Protein AF-A0A7Y4MVS3-F1 (afdb_monomer)

Foldseek 3Di:
DVVLVVVQVVCVVVVNLVGARDDDDDDPVVVVRVVVNVVSLQSVLLVVQLVVLCCCVVPVVVQPRARDGPPDDDPSVVVRVVSRVVSNVSRVLVVLVVVQVVCVVVVNLVDARDDDDDDPSVVVRVVSNVVSLQSVLLVVQLVVLCCCVVPVVVQPRARDRPPDDDPSVVVRVVSRVVSNVSSVLVVLVVVQVVCVVVVNLVDARDDDDDDPSVVVRVVSNVVSVVVVVVVVVVVVVCVVVVD

pLDDT: mean 90.73, std 4.46, range [52.47, 96.56]

Structure (mmCIF, N/CA/C/O backbone):
data_AF-A0A7Y4MVS3-F1
#
_entry.id   AF-A0A7Y4MVS3-F1
#
loop_
_atom_site.group_PDB
_atom_site.id
_atom_site.type_symbol
_atom_site.label_atom_id
_atom_site.label_alt_id
_atom_site.label_comp_id
_atom_site.label_asym_id
_atom_site.label_entity_id
_atom_site.label_seq_id
_atom_site.pdbx_PDB_ins_code
_atom_site.Cartn_x
_atom_site.Cartn_y
_atom_site.Cartn_z
_atom_site.occupancy
_atom_site.B_iso_or_equiv
_atom_site.auth_seq_id
_atom_site.auth_comp_id
_atom_site.auth_asym_id
_atom_site.auth_atom_id
_atom_site.pdbx_PDB_model_num
ATOM 1 N N . GLN A 1 1 ? -31.827 -6.765 58.163 1.00 69.25 1 GLN A N 1
ATOM 2 C CA . GLN A 1 1 ? -32.076 -6.233 56.804 1.00 69.25 1 GLN A CA 1
ATOM 3 C C . GLN A 1 1 ? -30.984 -5.245 56.383 1.00 69.25 1 GLN A C 1
ATOM 5 O O . GLN A 1 1 ? -30.218 -5.589 55.497 1.00 69.25 1 GLN A O 1
ATOM 10 N N . VAL A 1 2 ? -30.804 -4.108 57.072 1.00 81.38 2 VAL A N 1
ATOM 11 C CA . VAL A 1 2 ? -29.811 -3.063 56.708 1.00 81.38 2 VAL A CA 1
ATOM 12 C C . VAL A 1 2 ? -28.359 -3.563 56.621 1.00 81.38 2 VAL A C 1
ATOM 14 O O . VAL A 1 2 ? -27.638 -3.188 55.705 1.00 81.38 2 VAL A O 1
ATOM 17 N N . ARG A 1 3 ? -27.930 -4.470 57.513 1.00 85.88 3 ARG A N 1
ATOM 18 C CA . ARG A 1 3 ? -26.558 -5.018 57.502 1.00 85.88 3 ARG A CA 1
ATOM 19 C C . ARG A 1 3 ? -26.194 -5.731 56.192 1.00 85.88 3 ARG A C 1
ATOM 21 O O . ARG A 1 3 ? -25.077 -5.578 55.722 1.00 85.88 3 ARG A O 1
ATOM 28 N N . ASN A 1 4 ? -27.133 -6.469 55.596 1.00 86.44 4 ASN A N 1
ATOM 29 C CA . ASN A 1 4 ? -26.897 -7.173 54.332 1.00 86.44 4 ASN A CA 1
ATOM 30 C C . ASN A 1 4 ? -26.893 -6.209 53.138 1.00 86.44 4 ASN A C 1
ATOM 32 O O . ASN A 1 4 ? -26.096 -6.376 52.226 1.00 86.44 4 ASN A O 1
ATOM 36 N N . ILE A 1 5 ? -27.721 -5.159 53.182 1.00 87.69 5 ILE A N 1
ATOM 37 C CA . ILE A 1 5 ? -27.671 -4.073 52.194 1.00 87.69 5 ILE A CA 1
ATOM 38 C C . ILE A 1 5 ? -26.289 -3.414 52.221 1.00 87.69 5 ILE A C 1
ATOM 40 O O . ILE A 1 5 ? -25.644 -3.336 51.183 1.00 87.69 5 ILE A O 1
ATOM 44 N N . ALA A 1 6 ? -25.805 -3.033 53.409 1.00 89.38 6 ALA A N 1
ATOM 45 C CA . ALA A 1 6 ? -24.491 -2.417 53.581 1.00 89.38 6 ALA A CA 1
ATOM 46 C C . ALA A 1 6 ? -23.344 -3.323 53.102 1.00 89.38 6 ALA A C 1
ATOM 48 O O . ALA A 1 6 ? -22.387 -2.846 52.495 1.00 89.38 6 ALA A O 1
ATOM 49 N N . GLU A 1 7 ? -23.436 -4.630 53.352 1.00 92.25 7 GLU A N 1
ATOM 50 C CA . GLU A 1 7 ? -22.467 -5.614 52.869 1.00 92.25 7 GLU A CA 1
ATOM 51 C C . GLU A 1 7 ? -22.437 -5.677 51.337 1.00 92.25 7 GLU A C 1
ATOM 53 O O . GLU A 1 7 ? -21.364 -5.568 50.746 1.00 92.25 7 GLU A O 1
ATOM 58 N N . VAL A 1 8 ? -23.603 -5.782 50.688 1.00 92.38 8 VAL A N 1
ATOM 59 C CA . VAL A 1 8 ? -23.709 -5.842 49.222 1.00 92.38 8 VAL A CA 1
ATOM 60 C C . VAL A 1 8 ? -23.238 -4.537 48.589 1.00 92.38 8 VAL A C 1
ATOM 62 O O . VAL A 1 8 ? -22.434 -4.573 47.665 1.00 92.38 8 VAL A O 1
ATOM 65 N N . THR A 1 9 ? -23.648 -3.377 49.104 1.00 91.88 9 THR A N 1
ATOM 66 C CA . THR A 1 9 ? -23.179 -2.087 48.574 1.00 91.88 9 THR A CA 1
ATOM 67 C C . THR A 1 9 ? -21.676 -1.898 48.786 1.00 91.88 9 THR A C 1
ATOM 69 O O . THR A 1 9 ? -21.008 -1.337 47.923 1.00 91.88 9 THR A O 1
ATOM 72 N N . THR A 1 10 ? -21.113 -2.410 49.890 1.00 94.00 10 THR A N 1
ATOM 73 C CA . THR A 1 10 ? -19.656 -2.418 50.121 1.00 94.00 10 THR A CA 1
ATOM 74 C C . THR A 1 10 ? -18.936 -3.343 49.140 1.00 94.00 10 THR A C 1
ATOM 76 O O . THR A 1 10 ? -17.860 -2.997 48.658 1.00 94.00 10 THR A O 1
ATOM 79 N N . ALA A 1 11 ? -19.508 -4.510 48.833 1.00 93.25 11 ALA A N 1
ATOM 80 C CA . ALA A 1 11 ? -18.960 -5.441 47.850 1.00 93.25 11 ALA A CA 1
ATOM 81 C C . ALA A 1 11 ? -18.948 -4.818 46.445 1.00 93.25 11 ALA A C 1
ATOM 83 O O . ALA A 1 11 ? -17.902 -4.784 45.802 1.00 93.25 11 ALA A O 1
ATOM 84 N N . VAL A 1 12 ? -20.064 -4.211 46.033 1.00 92.94 12 VAL A N 1
ATOM 85 C CA . VAL A 1 12 ? -20.195 -3.493 44.755 1.00 92.94 12 VAL A CA 1
ATOM 86 C C . VAL A 1 12 ? -19.195 -2.342 44.663 1.00 92.94 12 VAL A C 1
ATOM 88 O O . VAL A 1 12 ? -18.517 -2.206 43.650 1.00 92.94 12 VAL A O 1
ATOM 91 N N . ALA A 1 13 ? -19.026 -1.561 45.736 1.00 92.00 13 ALA A N 1
ATOM 92 C CA . ALA A 1 13 ? -18.028 -0.490 45.790 1.00 92.00 13 ALA A CA 1
ATOM 93 C C . ALA A 1 13 ? -16.578 -1.001 45.667 1.00 92.00 13 ALA A C 1
ATOM 95 O O . ALA A 1 13 ? -15.701 -0.264 45.226 1.00 92.00 13 ALA A O 1
ATOM 96 N N . LYS A 1 14 ? -16.321 -2.264 46.031 1.00 94.12 14 LYS A N 1
ATOM 97 C CA . LYS A 1 14 ? -15.033 -2.951 45.844 1.00 94.12 14 LYS A CA 1
ATOM 98 C C . LYS A 1 14 ? -14.926 -3.693 44.503 1.00 94.12 14 LYS A C 1
ATOM 100 O O . LYS A 1 14 ? -13.918 -4.351 44.268 1.00 94.12 14 LYS A O 1
ATOM 105 N N . GLY A 1 15 ? -15.941 -3.606 43.642 1.00 90.50 15 GLY A N 1
ATOM 106 C CA . GLY A 1 15 ? -15.987 -4.275 42.340 1.00 90.50 15 GLY A CA 1
ATOM 107 C C . GLY A 1 15 ? -16.488 -5.724 42.364 1.00 90.50 15 GLY A C 1
ATOM 108 O O . GLY A 1 15 ? -16.495 -6.372 41.321 1.00 90.50 15 GLY A O 1
ATOM 109 N N . ASP A 1 16 ? -16.936 -6.248 43.509 1.00 93.00 16 ASP A N 1
ATOM 110 C CA . ASP A 1 16 ? -17.577 -7.566 43.582 1.00 93.00 16 ASP A CA 1
ATOM 111 C C . ASP A 1 16 ? -19.070 -7.449 43.237 1.00 93.00 16 ASP A C 1
ATOM 113 O O . ASP A 1 16 ? -19.916 -7.141 44.079 1.00 93.00 16 ASP A O 1
ATOM 117 N N . LEU A 1 17 ? -19.381 -7.709 41.966 1.00 92.44 17 LEU A N 1
ATOM 118 C CA . LEU A 1 17 ? -20.734 -7.668 41.404 1.00 92.44 17 LEU A CA 1
ATOM 119 C C . LEU A 1 17 ? -21.467 -9.021 41.500 1.00 92.44 17 LEU A C 1
ATOM 121 O O . LEU A 1 17 ? -22.547 -9.180 40.932 1.00 92.44 17 LEU A O 1
ATOM 125 N N . SER A 1 18 ? -20.896 -10.006 42.208 1.00 91.69 18 SER A N 1
ATOM 126 C CA . SER A 1 18 ? -21.520 -11.323 42.414 1.00 91.69 18 SER A CA 1
ATOM 127 C C . SER A 1 18 ? -22.516 -11.342 43.580 1.00 91.69 18 SER A C 1
ATOM 129 O O . SER A 1 18 ? -23.339 -12.254 43.694 1.00 91.69 18 SER A O 1
ATOM 131 N N . LYS A 1 19 ? -22.451 -10.344 44.470 1.00 91.94 19 LYS A N 1
ATOM 132 C CA . LYS A 1 19 ? -23.252 -10.289 45.698 1.00 91.94 19 LYS A CA 1
ATOM 133 C C . LYS A 1 19 ? -24.639 -9.710 45.450 1.00 91.94 19 LYS A C 1
ATOM 135 O O . LYS A 1 19 ? -24.805 -8.711 44.760 1.00 91.94 19 LYS A O 1
ATOM 140 N N . LYS A 1 20 ? -25.642 -10.310 46.093 1.00 92.25 20 LYS A N 1
ATOM 141 C CA . LYS A 1 20 ? -27.043 -9.875 46.053 1.00 92.25 20 LYS A CA 1
ATOM 142 C C . LYS A 1 20 ? -27.611 -9.751 47.451 1.00 92.25 20 LYS A C 1
ATOM 144 O O . LYS A 1 20 ? -27.229 -10.492 48.356 1.00 92.25 20 LYS A O 1
ATOM 149 N N . ILE A 1 21 ? -28.570 -8.846 47.607 1.00 90.81 21 ILE A N 1
ATOM 150 C CA . ILE A 1 21 ? -29.372 -8.755 48.822 1.00 90.81 21 ILE A CA 1
ATOM 151 C C . ILE A 1 21 ? -30.359 -9.919 48.788 1.00 90.81 21 ILE A C 1
ATOM 153 O O . ILE A 1 21 ? -31.237 -9.963 47.924 1.00 90.81 21 ILE A O 1
ATOM 157 N N . THR A 1 22 ? -30.223 -10.861 49.717 1.00 90.31 22 THR A N 1
ATOM 158 C CA . THR A 1 22 ? -31.057 -12.076 49.773 1.00 90.31 22 THR A CA 1
ATOM 159 C C . THR A 1 22 ? -32.075 -12.044 50.905 1.00 90.31 22 THR A C 1
ATOM 161 O O . THR A 1 22 ? -33.106 -12.698 50.801 1.00 90.31 22 THR A O 1
ATOM 164 N N . VAL A 1 23 ? -31.848 -11.227 51.937 1.00 86.88 23 VAL A N 1
ATOM 165 C CA . VAL A 1 23 ? -32.716 -11.134 53.122 1.00 86.88 23 VAL A CA 1
ATOM 166 C C . VAL A 1 23 ? -34.171 -10.802 52.776 1.00 86.88 23 VAL A C 1
ATOM 168 O O . VAL A 1 23 ? -34.438 -9.993 51.880 1.00 86.88 23 VAL A O 1
ATOM 171 N N . ASP A 1 24 ? -35.112 -11.400 53.509 1.00 84.25 24 ASP A N 1
ATOM 172 C CA . ASP A 1 24 ? -36.537 -11.090 53.384 1.00 84.25 24 ASP A CA 1
ATOM 173 C C . ASP A 1 24 ? -36.828 -9.668 53.866 1.00 84.25 24 ASP A C 1
ATOM 175 O O . ASP A 1 24 ? -36.421 -9.254 54.957 1.00 84.25 24 ASP A O 1
ATOM 179 N N . ALA A 1 25 ? -37.533 -8.914 53.027 1.00 86.75 25 ALA A N 1
ATOM 180 C CA . ALA A 1 25 ? -37.879 -7.516 53.232 1.00 86.75 25 ALA A CA 1
ATOM 181 C C . ALA A 1 25 ? -39.332 -7.271 52.810 1.00 86.75 25 ALA A C 1
ATOM 183 O O . ALA A 1 25 ? -39.871 -7.985 51.965 1.00 86.75 25 ALA A O 1
ATOM 184 N N . LYS A 1 26 ? -39.968 -6.262 53.406 1.00 87.50 26 LYS A N 1
ATOM 185 C CA . LYS A 1 26 ? -41.338 -5.830 53.093 1.00 87.50 26 LYS A CA 1
ATOM 186 C C . LYS A 1 26 ? -41.372 -4.306 52.975 1.00 87.50 26 LYS A C 1
ATOM 188 O O . LYS A 1 26 ? -40.491 -3.637 53.515 1.00 87.50 26 LYS A O 1
ATOM 193 N N . GLY A 1 27 ? -42.389 -3.778 52.293 1.00 91.88 27 GLY A N 1
ATOM 194 C CA . GLY A 1 27 ? -42.561 -2.335 52.095 1.00 91.88 27 GLY A CA 1
ATOM 195 C C . GLY A 1 27 ? -41.364 -1.697 51.386 1.00 91.88 27 GLY A C 1
ATOM 196 O O . GLY A 1 27 ? -40.770 -2.305 50.498 1.00 91.88 27 GLY A O 1
ATOM 197 N N . GLU A 1 28 ? -40.968 -0.506 51.825 1.00 88.94 28 GLU A N 1
ATOM 198 C CA . GLU A 1 28 ? -39.877 0.288 51.233 1.00 88.94 28 GLU A CA 1
ATOM 199 C C . GLU A 1 28 ? -38.528 -0.454 51.193 1.00 88.94 28 GLU A C 1
ATOM 201 O O . GLU A 1 28 ? -37.744 -0.303 50.258 1.00 88.94 28 GLU A O 1
ATOM 206 N N . VAL A 1 29 ? -38.255 -1.331 52.167 1.00 88.00 29 VAL A N 1
ATOM 207 C CA . VAL A 1 29 ? -37.005 -2.113 52.196 1.00 88.00 29 VAL A CA 1
ATOM 208 C C . VAL A 1 29 ? -36.978 -3.163 51.078 1.00 88.00 29 VAL A C 1
ATOM 210 O O . VAL A 1 29 ? -35.905 -3.493 50.571 1.00 88.00 29 VAL A O 1
ATOM 213 N N . LEU A 1 30 ? -38.142 -3.690 50.673 1.00 90.12 30 LEU A N 1
ATOM 214 C CA . LEU A 1 30 ? -38.246 -4.601 49.529 1.00 90.12 30 LEU A CA 1
ATOM 215 C C . LEU A 1 30 ? -37.991 -3.859 48.214 1.00 90.12 30 LEU A C 1
ATOM 217 O O . LEU A 1 30 ? -37.269 -4.364 47.356 1.00 90.12 30 LEU A O 1
ATOM 221 N N . GLU A 1 31 ? -38.538 -2.654 48.076 1.00 90.50 31 GLU A N 1
ATOM 222 C CA . GLU A 1 31 ? -38.312 -1.801 46.908 1.00 90.50 31 GLU A CA 1
ATOM 223 C C . GLU A 1 31 ? -36.834 -1.402 46.778 1.00 90.50 31 GLU A C 1
ATOM 225 O O . GLU A 1 31 ? -36.240 -1.546 45.705 1.00 90.50 31 GLU A O 1
ATOM 230 N N . LEU A 1 32 ? -36.194 -1.032 47.893 1.00 90.75 32 LEU A N 1
ATOM 231 C CA . LEU A 1 32 ? -34.757 -0.757 47.949 1.00 90.75 32 LEU A CA 1
ATOM 232 C C . LEU A 1 32 ? -33.921 -1.992 47.581 1.00 90.75 32 LEU A C 1
ATOM 234 O O . LEU A 1 32 ? -32.999 -1.892 46.771 1.00 90.75 32 LEU A O 1
ATOM 238 N N . L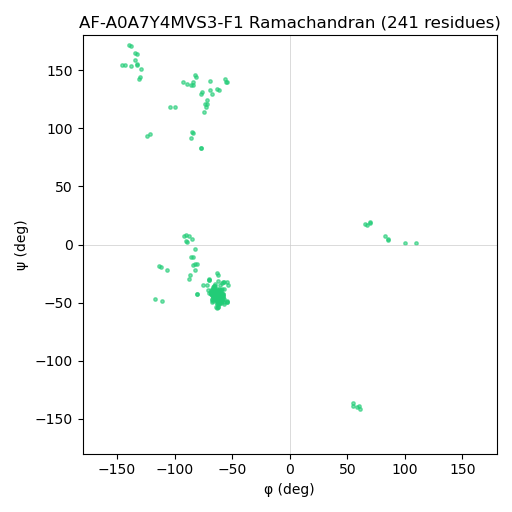YS A 1 33 ? -34.255 -3.168 48.136 1.00 91.50 33 LYS A N 1
ATOM 239 C CA . LYS A 1 33 ? -33.617 -4.451 47.790 1.00 91.50 33 LYS A CA 1
ATOM 240 C C . LYS A 1 33 ? -33.682 -4.708 46.285 1.00 91.50 33 LYS A C 1
ATOM 242 O O . LYS A 1 33 ? -32.660 -5.030 45.683 1.00 91.50 33 LYS A O 1
ATOM 247 N N . ASN A 1 34 ? -34.862 -4.567 45.686 1.00 92.06 34 ASN A N 1
ATOM 248 C CA . ASN A 1 34 ? -35.066 -4.822 44.261 1.00 92.06 34 ASN A CA 1
ATOM 249 C C . ASN A 1 34 ? -34.303 -3.818 43.392 1.00 92.06 34 ASN A C 1
ATOM 251 O O . ASN A 1 34 ? -33.661 -4.217 42.421 1.00 92.06 34 ASN A O 1
ATOM 255 N N . THR A 1 35 ? -34.308 -2.541 43.775 1.00 91.44 35 THR A N 1
ATOM 256 C CA . THR A 1 35 ? -33.575 -1.477 43.077 1.00 91.44 35 THR A CA 1
ATOM 257 C C . THR A 1 35 ? -32.068 -1.731 43.100 1.00 91.44 35 THR A C 1
ATOM 259 O O . THR A 1 35 ? -31.430 -1.738 42.048 1.00 91.44 35 THR A O 1
ATOM 262 N N . ILE A 1 36 ? -31.495 -2.022 44.274 1.00 91.00 36 ILE A N 1
ATOM 263 C CA . ILE A 1 36 ? -30.061 -2.319 44.400 1.00 91.00 36 ILE A CA 1
ATOM 264 C C . ILE A 1 36 ? -29.708 -3.605 43.651 1.00 91.00 36 ILE A C 1
ATOM 266 O O . ILE A 1 36 ? -28.731 -3.625 42.910 1.00 91.00 36 ILE A O 1
ATOM 270 N N . ASN A 1 37 ? -30.499 -4.673 43.784 1.00 92.31 37 ASN A N 1
ATOM 271 C CA . ASN A 1 37 ? -30.225 -5.912 43.057 1.00 92.31 37 ASN A CA 1
ATOM 272 C C . ASN A 1 37 ? -30.254 -5.690 41.537 1.00 92.31 37 ASN A C 1
ATOM 274 O O . ASN A 1 37 ? -29.342 -6.161 40.860 1.00 92.31 37 ASN A O 1
ATOM 278 N N . THR A 1 38 ? -31.215 -4.918 41.021 1.00 90.94 38 THR A N 1
ATOM 279 C CA . THR A 1 38 ? -31.291 -4.559 39.593 1.00 90.94 38 THR A CA 1
ATOM 280 C C . THR A 1 38 ? -30.066 -3.757 39.151 1.00 90.94 38 THR A C 1
ATOM 282 O O . THR A 1 38 ? -29.476 -4.065 38.116 1.00 90.94 38 THR A O 1
ATOM 285 N N . MET A 1 39 ? -29.620 -2.786 39.958 1.00 90.62 39 MET A N 1
ATOM 286 C CA . MET A 1 39 ? -28.380 -2.043 39.704 1.00 90.62 39 MET A CA 1
ATOM 287 C C . MET A 1 39 ? -27.171 -2.989 39.616 1.00 90.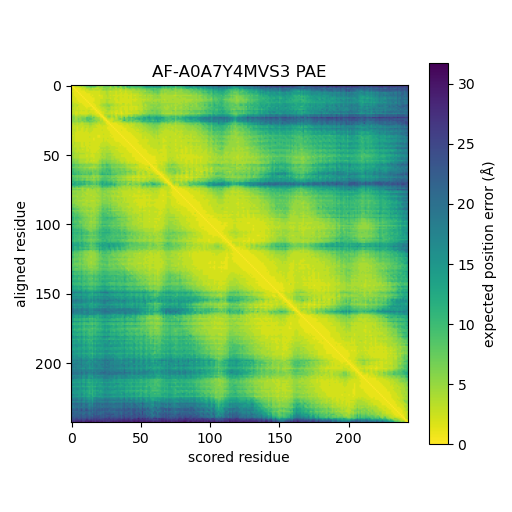62 39 MET A C 1
ATOM 289 O O . MET A 1 39 ? -26.364 -2.868 38.696 1.00 90.62 39 MET A O 1
ATOM 293 N N . VAL A 1 40 ? -27.058 -3.960 40.531 1.00 91.81 40 VAL A N 1
ATOM 294 C CA . VAL A 1 40 ? -25.974 -4.955 40.502 1.00 91.81 40 VAL A CA 1
ATOM 295 C C . VAL A 1 40 ? -26.038 -5.830 39.247 1.00 91.81 40 VAL A C 1
ATOM 297 O O . VAL A 1 40 ? -24.995 -6.125 38.672 1.00 91.81 40 VAL A O 1
ATOM 300 N N . ASP A 1 41 ? -27.233 -6.227 38.790 1.00 90.06 41 ASP A N 1
ATOM 301 C CA . ASP A 1 41 ? -27.381 -7.000 37.543 1.00 90.06 41 ASP A CA 1
ATOM 302 C C . ASP A 1 41 ? -26.915 -6.204 36.322 1.00 90.06 41 ASP A C 1
ATOM 304 O O . ASP A 1 41 ? -26.156 -6.720 35.501 1.00 90.06 41 ASP A O 1
ATOM 308 N N . GLN A 1 42 ? -27.317 -4.934 36.227 1.00 88.12 42 GLN A N 1
ATOM 309 C CA . GLN A 1 42 ? -26.909 -4.050 35.134 1.00 88.12 42 GLN A CA 1
ATOM 310 C C . GLN A 1 42 ? -25.393 -3.822 35.129 1.00 88.12 42 GLN A C 1
ATOM 312 O O . GLN A 1 42 ? -24.761 -3.955 34.081 1.00 88.12 42 GLN A O 1
ATOM 317 N N . LEU A 1 43 ? -24.800 -3.551 36.298 1.00 88.94 43 LEU A N 1
ATOM 318 C CA . LEU A 1 43 ? -23.352 -3.404 36.464 1.00 88.94 43 LEU A CA 1
ATOM 319 C C . LEU A 1 43 ? -22.601 -4.671 36.045 1.00 88.94 43 LEU A C 1
ATOM 321 O O . LEU A 1 43 ? -21.629 -4.592 35.296 1.00 88.94 43 LEU A O 1
ATOM 325 N N . SER A 1 44 ? -23.055 -5.834 36.517 1.00 90.75 44 SER A N 1
ATOM 326 C CA . SER A 1 44 ? -22.421 -7.125 36.234 1.00 90.75 44 SER A CA 1
ATOM 327 C C . SER A 1 44 ? -22.479 -7.458 34.742 1.00 90.75 44 SER A C 1
ATOM 329 O O . SER A 1 44 ? -21.463 -7.802 34.134 1.00 90.75 44 SER A O 1
ATOM 331 N N . SER A 1 45 ? -23.647 -7.263 34.121 1.00 90.06 45 SER A N 1
ATOM 332 C CA . SER A 1 45 ? -23.830 -7.480 32.686 1.00 90.06 45 SER A CA 1
ATOM 333 C C . SER A 1 45 ? -22.978 -6.523 31.851 1.00 90.06 45 SER A C 1
ATOM 335 O O . SER A 1 45 ? -22.352 -6.966 30.892 1.00 90.06 45 SER A O 1
ATOM 337 N N . PHE A 1 46 ? -22.917 -5.237 32.211 1.00 88.88 46 PHE A N 1
ATOM 338 C CA . PHE A 1 46 ? -22.084 -4.261 31.508 1.00 88.88 46 PHE A CA 1
ATOM 339 C C . PHE A 1 46 ? -20.594 -4.598 31.633 1.00 88.88 46 PHE A C 1
ATOM 341 O O . PHE A 1 46 ? -19.893 -4.641 30.625 1.00 88.88 46 PHE A O 1
ATOM 348 N N . ALA A 1 47 ? -20.112 -4.903 32.841 1.00 90.62 47 ALA A N 1
ATOM 349 C CA . ALA A 1 47 ? -18.715 -5.268 33.069 1.00 90.62 47 ALA A CA 1
ATOM 350 C C . ALA A 1 47 ? -18.308 -6.519 32.271 1.00 90.62 47 ALA A C 1
ATOM 352 O O . ALA A 1 47 ? -17.236 -6.542 31.658 1.00 90.62 47 ALA A O 1
ATOM 353 N N . SER A 1 48 ? -19.172 -7.538 32.233 1.00 92.00 48 SER A N 1
ATOM 354 C CA . SER A 1 48 ? -18.939 -8.752 31.446 1.00 92.00 48 SER A CA 1
ATOM 355 C C . SER A 1 48 ? -18.872 -8.459 29.944 1.00 92.00 48 SER A C 1
ATOM 357 O O . SER A 1 48 ? -17.930 -8.901 29.283 1.00 92.00 48 SER A O 1
ATOM 359 N N . GLU A 1 49 ? -19.808 -7.668 29.416 1.00 92.44 49 GLU A N 1
ATOM 360 C CA . GLU A 1 49 ? -19.862 -7.334 27.991 1.00 92.44 49 GLU A CA 1
ATOM 361 C C . GLU A 1 49 ? -18.695 -6.451 27.547 1.00 92.44 49 GLU A C 1
ATOM 363 O O . GLU A 1 49 ? -18.075 -6.727 26.520 1.00 92.44 49 GLU A O 1
ATOM 368 N N . VAL A 1 50 ? -18.327 -5.440 28.336 1.00 91.56 50 VAL A N 1
ATOM 369 C CA . VAL A 1 50 ? -17.154 -4.603 28.044 1.00 91.56 50 VAL A CA 1
ATOM 370 C C . VAL A 1 50 ? -15.877 -5.438 28.058 1.00 91.56 50 VAL A C 1
ATOM 372 O O . VAL A 1 50 ? -15.064 -5.317 27.144 1.00 91.56 50 VAL A O 1
ATOM 375 N N . THR A 1 51 ? -15.718 -6.333 29.038 1.00 91.81 51 THR A N 1
ATOM 376 C CA . THR A 1 51 ? -14.560 -7.240 29.100 1.00 91.81 51 THR A CA 1
ATOM 377 C C . THR A 1 51 ? -14.501 -8.143 27.868 1.00 91.81 51 THR A C 1
ATOM 379 O O . THR A 1 51 ? -13.434 -8.321 27.278 1.00 91.81 51 THR A O 1
ATOM 382 N N . ARG A 1 52 ? -15.648 -8.685 27.442 1.00 94.44 52 ARG A N 1
ATOM 383 C CA . ARG A 1 52 ? -15.744 -9.538 26.254 1.00 94.44 52 ARG A CA 1
ATOM 384 C C . ARG A 1 52 ? -15.374 -8.778 24.980 1.00 94.44 52 ARG A C 1
ATOM 386 O O . ARG A 1 52 ? -14.510 -9.241 24.242 1.00 94.44 52 ARG A O 1
ATOM 393 N N . VAL A 1 53 ? -15.972 -7.609 24.742 1.00 94.06 53 VAL A N 1
ATOM 394 C CA . VAL A 1 53 ? -15.704 -6.787 23.546 1.00 94.06 53 VAL A CA 1
ATOM 395 C C . VAL A 1 53 ? -14.254 -6.316 23.511 1.00 94.06 53 VAL A C 1
ATOM 397 O O . VAL A 1 53 ? -13.618 -6.390 22.461 1.00 94.06 53 VAL A O 1
ATOM 400 N N . ALA A 1 54 ? -13.704 -5.890 24.652 1.00 90.75 54 ALA A N 1
ATOM 401 C CA . ALA A 1 54 ? -12.303 -5.495 24.751 1.00 90.75 54 ALA A CA 1
ATOM 402 C C . ALA A 1 54 ? -11.363 -6.654 24.390 1.00 90.75 54 ALA A C 1
ATOM 404 O O . ALA A 1 54 ? -10.404 -6.457 23.645 1.00 90.75 54 ALA A O 1
ATOM 405 N N . LYS A 1 55 ? -11.666 -7.874 24.850 1.00 93.00 55 LYS A N 1
ATOM 406 C CA . LYS A 1 55 ? -10.894 -9.071 24.503 1.00 93.00 55 LYS A CA 1
ATOM 407 C C . LYS A 1 55 ? -11.027 -9.427 23.023 1.00 93.00 55 LYS A C 1
ATOM 409 O O . LYS A 1 55 ? -10.019 -9.642 22.358 1.00 93.00 55 LYS A O 1
ATOM 414 N N . GLU A 1 56 ? -12.246 -9.473 22.493 1.00 91.75 56 GLU A N 1
ATOM 415 C CA . GLU A 1 56 ? -12.508 -9.845 21.099 1.00 91.75 56 GLU A CA 1
ATOM 416 C C . GLU A 1 56 ? -11.872 -8.861 20.113 1.00 91.75 56 GLU A C 1
ATOM 418 O O . GLU A 1 56 ? -11.095 -9.271 19.252 1.00 91.75 56 GLU A O 1
ATOM 423 N N . VAL A 1 57 ? -12.166 -7.567 20.253 1.00 90.25 57 VAL A N 1
ATOM 424 C CA . VAL A 1 57 ? -11.722 -6.536 19.305 1.00 90.25 57 VAL A CA 1
ATOM 425 C C . VAL A 1 57 ? -10.275 -6.125 19.573 1.00 90.25 57 VAL A C 1
ATOM 427 O O . VAL A 1 57 ? -9.504 -5.971 18.629 1.00 90.25 57 VAL A O 1
ATOM 430 N N . GLY A 1 58 ? -9.897 -5.960 20.843 1.00 86.12 58 GLY A N 1
ATOM 431 C CA . GLY A 1 58 ? -8.593 -5.424 21.233 1.00 86.12 58 GLY A CA 1
ATOM 432 C C . GLY A 1 58 ? -7.474 -6.460 21.348 1.00 86.12 58 GLY A C 1
ATOM 433 O O . GLY A 1 58 ? -6.312 -6.099 21.192 1.00 86.12 58 GLY A O 1
ATOM 434 N N . THR A 1 59 ? -7.782 -7.733 21.620 1.00 87.75 59 THR A N 1
ATOM 435 C CA . THR A 1 59 ? -6.756 -8.776 21.828 1.00 87.75 59 THR A CA 1
ATOM 436 C C . THR A 1 59 ? -6.822 -9.888 20.788 1.00 87.75 59 THR A C 1
ATOM 438 O O . THR A 1 59 ? -5.798 -10.276 20.238 1.00 87.75 59 THR A O 1
ATOM 441 N N . GLU A 1 60 ? -8.014 -10.412 20.504 1.00 89.94 60 GLU A N 1
ATOM 442 C CA . GLU A 1 60 ? -8.190 -11.540 19.581 1.00 89.94 60 GLU A CA 1
ATOM 443 C C . GLU A 1 60 ? -8.292 -11.100 18.111 1.00 89.94 60 GLU A C 1
ATOM 445 O O . GLU A 1 60 ? -8.264 -11.945 17.218 1.00 89.94 60 GLU A O 1
ATOM 450 N N . GLY A 1 61 ? -8.439 -9.797 17.842 1.00 86.12 61 GLY A N 1
ATOM 451 C CA . GLY A 1 61 ? -8.602 -9.260 16.488 1.00 86.12 61 GLY A CA 1
ATOM 452 C C . GLY A 1 61 ? -9.922 -9.658 15.815 1.00 86.12 61 GLY A C 1
ATOM 453 O O . GLY A 1 61 ? -10.069 -9.535 14.598 1.00 86.12 61 GLY A O 1
ATOM 454 N N . LYS A 1 62 ? -10.908 -10.132 16.585 1.00 88.50 62 LYS A N 1
ATOM 455 C CA . LYS A 1 62 ? -12.264 -10.437 16.114 1.00 88.50 62 LYS A CA 1
ATOM 456 C C . LYS A 1 62 ? -13.050 -9.139 15.956 1.00 88.50 62 LYS A C 1
ATOM 458 O O . LYS A 1 62 ? -13.792 -8.707 16.835 1.00 88.50 62 LYS A O 1
ATOM 463 N N . 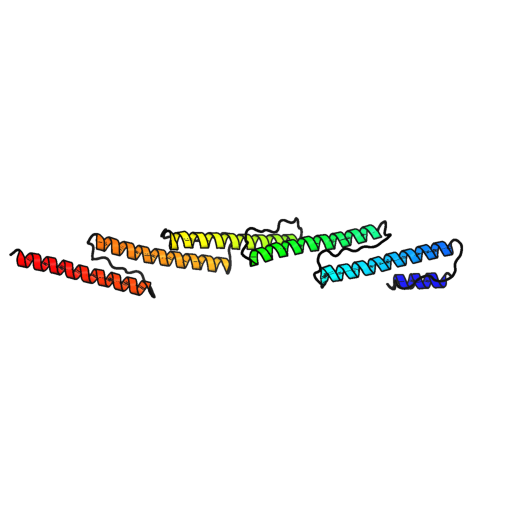LEU A 1 63 ? -12.857 -8.498 14.808 1.00 88.69 63 LEU A N 1
ATOM 464 C CA . LEU A 1 63 ? -13.474 -7.214 14.494 1.00 88.69 63 LEU A CA 1
ATOM 465 C C . LEU A 1 63 ? -14.994 -7.347 14.284 1.00 88.69 63 LEU A C 1
ATOM 467 O O . LEU A 1 63 ? -15.452 -8.183 13.500 1.00 88.69 63 LEU A O 1
ATOM 471 N N . GLY A 1 64 ? -15.767 -6.457 14.906 1.00 85.75 64 GLY A N 1
ATOM 472 C CA . GLY A 1 64 ? -17.232 -6.403 14.816 1.00 85.75 64 GLY A CA 1
ATOM 473 C C . GLY A 1 64 ? -17.969 -6.806 16.093 1.00 85.75 64 GLY A C 1
ATOM 474 O O . GLY A 1 64 ? -19.197 -6.785 16.099 1.00 85.75 64 GLY A O 1
ATOM 475 N N . GLY A 1 65 ? -17.249 -7.146 17.167 1.00 86.94 65 GLY A N 1
ATOM 476 C CA . GLY A 1 65 ? -17.846 -7.371 18.482 1.00 86.94 65 GLY A CA 1
ATOM 477 C C . GLY A 1 65 ? -18.531 -6.110 19.019 1.00 86.94 65 GLY A C 1
ATOM 478 O O . GLY A 1 65 ? -17.963 -5.019 18.978 1.00 86.94 65 GLY A O 1
ATOM 479 N N . GLN A 1 66 ? -19.753 -6.267 19.527 1.00 88.75 66 GLN A N 1
ATOM 480 C CA . GLN A 1 66 ? -20.538 -5.213 20.173 1.00 88.75 66 GLN A CA 1
ATOM 481 C C . GLN A 1 66 ? -21.064 -5.711 21.518 1.00 88.75 66 GLN A C 1
ATOM 483 O O . GLN A 1 66 ? -21.395 -6.890 21.657 1.00 88.75 66 GLN A O 1
ATOM 488 N N . ALA A 1 67 ? -21.123 -4.815 22.496 1.00 88.81 67 ALA A N 1
ATOM 489 C CA . ALA A 1 67 ? -21.676 -5.032 23.819 1.00 88.81 67 ALA A CA 1
ATOM 490 C C . ALA A 1 67 ? -23.205 -4.998 23.745 1.00 88.81 67 ALA A C 1
ATOM 492 O O . ALA A 1 67 ? -23.792 -4.048 23.217 1.00 88.81 67 ALA A O 1
ATOM 493 N N . ILE A 1 68 ? -23.848 -6.023 24.303 1.00 87.38 68 ILE A N 1
ATOM 494 C CA . ILE A 1 68 ? -25.306 -6.139 24.364 1.00 87.38 68 ILE A CA 1
ATOM 495 C C . ILE A 1 68 ? -25.726 -6.240 25.828 1.00 87.38 68 ILE A C 1
ATOM 497 O O . ILE A 1 68 ? -25.776 -7.322 26.409 1.00 87.38 68 ILE A O 1
ATOM 501 N N . VAL A 1 69 ? -26.079 -5.101 26.421 1.00 85.44 69 VAL A N 1
ATOM 502 C CA . VAL A 1 69 ? -26.558 -5.038 27.807 1.00 85.44 69 VAL A CA 1
ATOM 503 C C . VAL A 1 69 ? -28.072 -4.850 27.798 1.00 85.44 69 VAL A C 1
ATOM 505 O O . VAL A 1 69 ? -28.591 -3.881 27.247 1.00 85.44 69 VAL A O 1
ATOM 508 N N . ARG A 1 70 ? -28.818 -5.808 28.358 1.00 81.56 70 ARG A N 1
ATOM 509 C CA . ARG A 1 70 ? -30.290 -5.767 28.367 1.00 81.56 70 ARG A CA 1
ATOM 510 C C . ARG A 1 70 ? -30.808 -4.868 29.487 1.00 81.56 70 ARG A C 1
ATOM 512 O O . ARG A 1 70 ? -30.264 -4.862 30.585 1.00 81.56 70 ARG A O 1
ATOM 519 N N . GLY A 1 71 ? -31.905 -4.158 29.221 1.00 78.25 71 GLY A N 1
ATOM 520 C CA . GLY A 1 71 ? -32.621 -3.388 30.245 1.00 78.25 71 GLY A CA 1
ATOM 521 C C . GLY A 1 71 ? -31.876 -2.153 30.758 1.00 78.25 71 GLY A C 1
ATOM 522 O O . GLY A 1 71 ? -32.198 -1.670 31.840 1.00 78.25 71 GLY A O 1
ATOM 523 N N . VAL A 1 72 ? -30.883 -1.651 30.016 1.00 79.62 72 VAL A N 1
ATOM 524 C CA . VAL A 1 72 ? -30.177 -0.407 30.349 1.00 79.62 72 VAL A CA 1
ATOM 525 C C . VAL A 1 72 ? -30.868 0.809 29.737 1.00 79.62 72 VAL A C 1
ATOM 527 O O . VAL A 1 72 ? -31.289 0.795 28.581 1.00 79.62 72 VAL A O 1
ATOM 530 N N . GLY A 1 73 ? -30.960 1.875 30.527 1.00 83.88 73 GLY A N 1
ATOM 531 C CA . GLY A 1 73 ? -31.439 3.195 30.127 1.00 83.88 73 GLY A CA 1
ATOM 532 C C . GLY A 1 73 ? -30.577 4.286 30.763 1.00 83.88 73 GLY A C 1
ATOM 533 O O . GLY A 1 73 ? -29.726 3.993 31.607 1.00 83.88 73 GLY A O 1
ATOM 534 N N . GLY A 1 74 ? -30.780 5.538 30.350 1.00 89.62 74 GLY A N 1
ATOM 535 C CA . GLY A 1 74 ? -29.966 6.670 30.808 1.00 89.62 74 GLY A CA 1
ATOM 536 C C . GLY A 1 74 ? -28.471 6.441 30.564 1.00 89.62 74 GLY A C 1
ATOM 537 O O . GLY A 1 74 ? -28.083 5.858 29.553 1.00 89.62 74 GLY A O 1
ATOM 538 N N . THR A 1 75 ? -27.637 6.815 31.534 1.00 87.44 75 THR A N 1
ATOM 539 C CA . THR A 1 75 ? -26.169 6.752 31.429 1.00 87.44 75 THR A CA 1
ATOM 540 C C . THR A 1 75 ? -25.626 5.366 31.062 1.00 87.44 75 THR A C 1
ATOM 542 O O . THR A 1 75 ? -24.627 5.267 30.357 1.00 87.44 75 THR A O 1
ATOM 545 N N . TRP A 1 76 ? -26.276 4.277 31.485 1.00 85.75 76 TRP A N 1
ATOM 546 C CA . TRP A 1 76 ? -25.838 2.917 31.143 1.00 85.75 76 TRP A CA 1
ATOM 547 C C . TRP A 1 76 ? -25.967 2.607 29.654 1.00 85.75 76 TRP A C 1
ATOM 549 O O . TRP A 1 76 ? -25.117 1.925 29.074 1.00 85.75 76 TRP A O 1
ATOM 559 N N . LYS A 1 77 ? -27.030 3.123 29.034 1.00 88.19 77 LYS A N 1
ATOM 560 C CA . LYS A 1 77 ? -27.225 3.020 27.594 1.00 88.19 77 LYS A CA 1
ATOM 561 C C . LYS A 1 77 ? -26.164 3.843 26.871 1.00 88.19 77 LYS A C 1
ATOM 563 O O . LYS A 1 77 ? -25.490 3.295 26.008 1.00 88.19 77 LYS A O 1
ATOM 568 N N . ASP A 1 78 ? -25.941 5.084 27.301 1.00 90.94 78 ASP A N 1
ATOM 569 C CA . ASP A 1 78 ? -24.937 5.969 26.698 1.00 90.94 78 ASP A CA 1
ATOM 570 C C . ASP A 1 78 ? -23.529 5.352 26.750 1.00 90.94 78 ASP A C 1
ATOM 572 O O . ASP A 1 78 ? -22.794 5.373 25.765 1.00 90.94 78 ASP A O 1
ATOM 576 N N . LEU A 1 79 ? -23.151 4.736 27.877 1.00 89.06 79 LEU A N 1
ATOM 577 C CA . LEU A 1 79 ? -21.871 4.031 28.007 1.00 89.06 79 LEU A CA 1
ATOM 578 C C . LEU A 1 79 ? -21.771 2.820 27.070 1.00 89.06 79 LEU A C 1
ATOM 580 O O . LEU A 1 79 ? -20.731 2.617 26.445 1.00 89.06 79 LEU A O 1
ATOM 584 N N . THR A 1 80 ? -22.844 2.036 26.947 1.00 89.19 80 THR A N 1
ATOM 585 C CA . THR A 1 80 ? -22.893 0.883 26.032 1.00 89.19 80 THR A CA 1
ATOM 586 C C . THR A 1 80 ? -22.768 1.338 24.575 1.00 89.19 80 THR A C 1
ATOM 588 O O . THR A 1 80 ? -21.968 0.787 23.817 1.00 89.19 80 THR A O 1
ATOM 591 N N . ASP A 1 81 ? -23.493 2.392 24.198 1.00 91.62 81 ASP A N 1
ATOM 592 C CA . ASP A 1 81 ? -23.488 2.960 22.849 1.00 91.62 81 ASP A CA 1
ATOM 593 C C . ASP A 1 81 ? -22.113 3.574 22.507 1.00 91.62 81 ASP A C 1
ATOM 595 O O . ASP A 1 81 ? -21.621 3.416 21.385 1.00 91.62 81 ASP A O 1
ATOM 599 N N . ASN A 1 82 ? -21.426 4.179 23.483 1.00 91.81 82 ASN A N 1
ATOM 600 C CA . ASN A 1 82 ? -20.060 4.689 23.322 1.00 91.81 82 ASN A CA 1
ATOM 601 C C . ASN A 1 82 ? -19.026 3.570 23.109 1.00 91.81 82 ASN A C 1
ATOM 603 O O . ASN A 1 82 ? -18.197 3.673 22.200 1.00 91.81 82 ASN A O 1
ATOM 607 N N . VAL A 1 83 ? -19.080 2.484 23.893 1.00 91.75 83 VAL A N 1
ATOM 608 C CA . VAL A 1 83 ? -18.202 1.309 23.700 1.00 91.75 83 VAL A CA 1
ATOM 609 C C . VAL A 1 83 ? -18.432 0.689 22.322 1.00 91.75 83 VAL A C 1
ATOM 611 O O . VAL A 1 83 ? -17.476 0.398 21.602 1.00 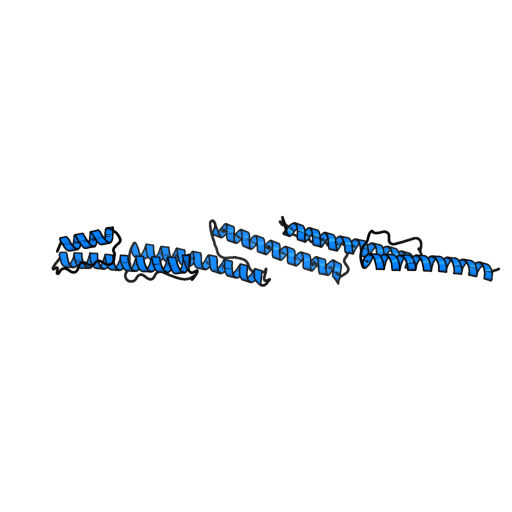91.75 83 VAL A O 1
ATOM 614 N N . ASN A 1 84 ? -19.693 0.559 21.911 1.00 92.06 84 ASN A N 1
ATOM 615 C CA . ASN A 1 84 ? -20.051 0.037 20.594 1.00 92.06 84 ASN A CA 1
ATOM 616 C C . ASN A 1 84 ? -19.576 0.937 19.453 1.00 92.06 84 ASN A C 1
ATOM 618 O O . ASN A 1 84 ? -19.072 0.437 18.447 1.00 92.06 84 ASN A O 1
ATOM 622 N N . SER A 1 85 ? -19.681 2.256 19.617 1.00 92.75 85 SER A N 1
ATOM 623 C CA . SER A 1 85 ? -19.173 3.226 18.644 1.00 92.75 85 SER A CA 1
ATOM 624 C C . SER A 1 85 ? -17.655 3.121 18.501 1.00 92.75 85 SER A C 1
ATOM 626 O O . SER A 1 85 ? -17.142 3.082 17.383 1.00 92.75 85 SER A O 1
ATOM 628 N N . MET A 1 86 ? -16.931 2.989 19.615 1.00 91.56 86 MET A N 1
ATOM 629 C CA . MET A 1 86 ? -15.480 2.787 19.613 1.00 91.56 86 MET A CA 1
ATOM 630 C C . MET A 1 86 ? -15.086 1.485 18.900 1.00 91.56 86 MET A C 1
ATOM 632 O O . MET A 1 86 ? -14.256 1.510 17.990 1.00 91.56 86 MET A O 1
ATOM 636 N N . ALA A 1 87 ? -15.720 0.363 19.256 1.00 91.56 87 ALA A N 1
ATOM 637 C CA . ALA A 1 87 ? -15.454 -0.942 18.654 1.00 91.56 87 ALA A CA 1
ATOM 638 C C . ALA A 1 87 ? -15.778 -0.972 17.149 1.00 91.56 87 ALA A C 1
ATOM 640 O O . ALA A 1 87 ? -15.009 -1.524 16.356 1.00 91.56 87 ALA A O 1
ATOM 641 N N . SER A 1 88 ? -16.886 -0.345 16.740 1.00 91.38 88 SER A N 1
ATOM 642 C CA . SER A 1 88 ? -17.308 -0.237 15.339 1.00 91.38 88 SER A CA 1
ATOM 643 C C . SER A 1 88 ? -16.362 0.642 14.514 1.00 91.38 88 SER A C 1
ATOM 645 O O . SER A 1 88 ? -15.966 0.266 13.405 1.00 91.38 88 SER A O 1
ATOM 647 N N . ASN A 1 89 ? -15.938 1.785 15.061 1.00 89.62 89 ASN A N 1
ATOM 648 C CA . ASN A 1 89 ? -14.982 2.669 14.398 1.00 89.62 89 ASN A CA 1
ATOM 649 C C . ASN A 1 89 ? -13.644 1.958 14.188 1.00 89.62 89 ASN A C 1
ATOM 651 O O . ASN A 1 89 ? -13.174 1.885 13.056 1.00 89.62 89 ASN A O 1
ATOM 655 N N . LEU A 1 90 ? -13.087 1.335 15.230 1.00 87.56 90 LEU A N 1
ATOM 656 C CA . LEU A 1 90 ? -11.827 0.600 15.107 1.00 87.56 90 LEU A CA 1
ATOM 657 C C . LEU A 1 90 ? -11.947 -0.574 14.122 1.00 87.56 90 LEU A C 1
ATOM 659 O O . LEU A 1 90 ? -11.089 -0.766 13.264 1.00 87.56 90 LEU A O 1
ATOM 663 N N . THR A 1 91 ? -13.053 -1.321 14.188 1.00 90.12 91 THR A N 1
ATOM 664 C CA . 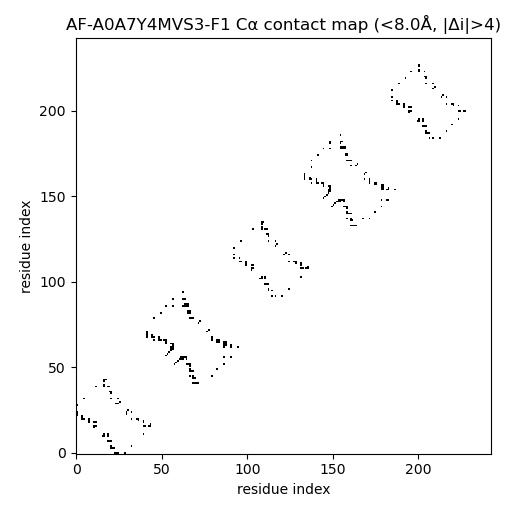THR A 1 91 ? -13.344 -2.428 13.265 1.00 90.12 91 THR A CA 1
ATOM 665 C C . THR A 1 91 ? -13.360 -1.976 11.810 1.00 90.12 91 THR A C 1
ATOM 667 O O . THR A 1 91 ? -12.710 -2.597 10.968 1.00 90.12 91 THR A O 1
ATOM 670 N N . SER A 1 92 ? -14.112 -0.920 11.494 1.00 90.50 92 SER A N 1
ATOM 671 C CA . SER A 1 92 ? -14.250 -0.440 10.116 1.00 90.50 92 SER A CA 1
ATOM 672 C C . SER A 1 92 ? -12.929 0.111 9.575 1.00 90.50 92 SER A C 1
ATOM 674 O O . SER A 1 92 ? -12.548 -0.210 8.449 1.00 90.50 92 SER A O 1
ATOM 676 N N . GLN A 1 93 ? -12.191 0.854 10.403 1.00 91.06 93 GLN A N 1
ATOM 677 C CA . GLN A 1 93 ? -10.888 1.421 10.063 1.00 91.06 93 GLN A CA 1
ATOM 678 C C . GLN A 1 93 ? -9.853 0.332 9.766 1.00 91.06 93 GLN A C 1
ATOM 680 O O . GLN A 1 93 ? -9.272 0.314 8.680 1.00 91.06 93 GLN A O 1
ATOM 685 N N . VAL A 1 94 ? -9.666 -0.619 10.687 1.00 90.75 94 VAL A N 1
ATOM 686 C CA . VAL A 1 94 ? -8.681 -1.700 10.530 1.00 90.75 94 VAL A CA 1
ATOM 687 C C . VAL A 1 94 ? -9.046 -2.612 9.360 1.00 90.75 94 VAL A C 1
ATOM 689 O O . VAL A 1 94 ? -8.172 -2.996 8.586 1.00 90.75 94 VAL A O 1
ATOM 692 N N . ARG A 1 95 ? -10.334 -2.926 9.169 1.00 91.94 95 ARG A N 1
ATOM 693 C CA . ARG A 1 95 ? -10.776 -3.781 8.058 1.00 91.94 95 ARG A CA 1
ATOM 694 C C . ARG A 1 95 ? -10.530 -3.127 6.695 1.00 91.94 95 ARG A C 1
ATOM 696 O O . ARG A 1 95 ? -10.086 -3.819 5.784 1.00 91.94 95 ARG A O 1
ATOM 703 N N . ASN A 1 96 ? -10.753 -1.818 6.556 1.00 91.12 96 ASN A N 1
ATOM 704 C CA . ASN A 1 96 ? -10.477 -1.110 5.302 1.00 91.12 96 ASN A CA 1
ATOM 705 C C . ASN A 1 96 ? -8.968 -1.021 5.006 1.00 91.12 96 ASN A C 1
ATOM 707 O O . ASN A 1 96 ? -8.549 -1.240 3.872 1.00 91.12 96 ASN A O 1
ATOM 711 N N . ILE A 1 97 ? -8.143 -0.789 6.033 1.00 92.31 97 ILE A N 1
ATOM 712 C CA . ILE A 1 97 ? -6.677 -0.846 5.913 1.00 92.31 97 ILE A CA 1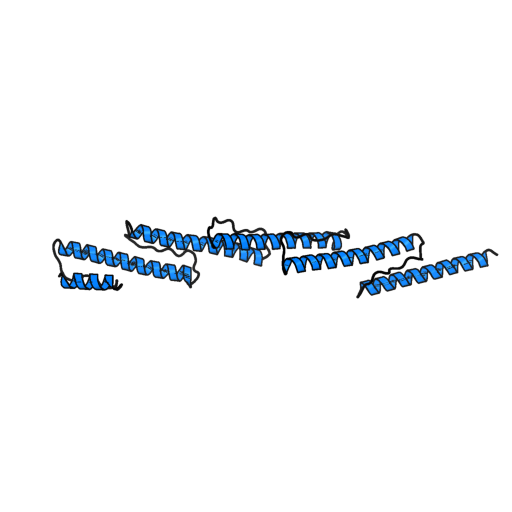
ATOM 713 C C . ILE A 1 97 ? -6.219 -2.244 5.467 1.00 92.31 97 ILE A C 1
ATOM 715 O O . ILE A 1 97 ? -5.397 -2.374 4.556 1.00 92.31 97 ILE A O 1
ATOM 719 N N . ALA A 1 98 ? -6.761 -3.297 6.082 1.00 92.81 98 ALA A N 1
ATOM 720 C CA . ALA A 1 98 ? -6.433 -4.674 5.731 1.00 92.81 98 ALA A CA 1
ATOM 721 C C . ALA A 1 98 ? -6.821 -5.000 4.280 1.00 92.81 98 ALA A C 1
ATOM 723 O O . ALA A 1 98 ? -6.050 -5.629 3.564 1.00 92.81 98 ALA A O 1
ATOM 724 N N . GLU A 1 99 ? -7.985 -4.542 3.815 1.00 94.38 99 GLU A N 1
ATOM 725 C CA . GLU A 1 99 ? -8.425 -4.738 2.430 1.00 94.38 99 GLU A CA 1
ATOM 726 C C . GLU A 1 99 ? -7.439 -4.135 1.423 1.00 94.38 99 GLU A C 1
ATOM 728 O O . GLU A 1 99 ? -7.013 -4.815 0.489 1.00 94.38 99 GLU A O 1
ATOM 733 N N . VAL A 1 100 ? -7.027 -2.884 1.639 1.00 96.38 100 VAL A N 1
ATOM 734 C CA . VAL A 1 100 ? -6.108 -2.180 0.734 1.00 96.38 100 VAL A CA 1
ATOM 735 C C . VAL A 1 100 ? -4.715 -2.802 0.768 1.00 96.38 100 VAL A C 1
ATOM 737 O O . VAL A 1 100 ? -4.122 -3.031 -0.281 1.00 96.38 100 VAL A O 1
ATOM 740 N N . THR A 1 101 ? -4.198 -3.152 1.945 1.00 94.75 101 THR A N 1
ATOM 741 C CA . THR A 1 101 ? -2.880 -3.803 2.051 1.00 94.75 101 THR A CA 1
ATOM 742 C C . THR A 1 101 ? -2.873 -5.206 1.433 1.00 94.75 101 THR A C 1
ATOM 744 O O . THR A 1 101 ? -1.906 -5.571 0.765 1.00 94.75 101 THR A O 1
ATOM 747 N N . MET A 1 102 ? -3.966 -5.971 1.554 1.00 96.44 102 MET A N 1
ATOM 748 C CA . MET A 1 102 ? -4.137 -7.240 0.835 1.00 96.44 102 MET A CA 1
ATOM 749 C C . MET A 1 102 ? -4.227 -7.050 -0.684 1.00 96.44 102 MET A C 1
ATOM 751 O O . MET A 1 102 ? -3.692 -7.875 -1.423 1.00 96.44 102 MET A O 1
ATOM 755 N N . ALA A 1 103 ? -4.893 -5.994 -1.160 1.00 96.56 103 ALA A N 1
ATOM 756 C CA . ALA A 1 103 ? -4.958 -5.670 -2.585 1.00 96.56 103 ALA A CA 1
ATOM 757 C C . ALA A 1 103 ? -3.561 -5.362 -3.144 1.00 96.56 103 ALA A C 1
ATOM 759 O O . ALA A 1 103 ? -3.141 -5.987 -4.119 1.00 96.56 103 ALA A O 1
ATOM 760 N N . VAL A 1 104 ? -2.794 -4.516 -2.449 1.00 96.31 104 VAL A N 1
ATOM 761 C CA . VAL A 1 104 ? -1.398 -4.196 -2.792 1.00 96.31 104 VAL A CA 1
ATOM 762 C C . VAL A 1 104 ? -0.531 -5.452 -2.826 1.00 96.31 104 VAL A C 1
ATOM 764 O O . VAL A 1 104 ? 0.217 -5.652 -3.779 1.00 96.31 104 VAL A O 1
ATOM 767 N N . ALA A 1 105 ? -0.671 -6.344 -1.841 1.00 95.50 105 ALA A N 1
ATOM 768 C CA . ALA A 1 105 ? 0.066 -7.608 -1.809 1.00 95.50 105 ALA A CA 1
ATOM 769 C C . ALA A 1 105 ? -0.259 -8.532 -3.000 1.00 95.50 105 ALA A C 1
ATOM 771 O O . ALA A 1 105 ? 0.572 -9.346 -3.394 1.00 95.50 105 ALA A O 1
ATOM 772 N N . ARG A 1 106 ? -1.453 -8.403 -3.593 1.00 96.56 106 ARG A N 1
ATOM 773 C CA . ARG A 1 106 ? -1.864 -9.113 -4.818 1.00 96.56 106 ARG A CA 1
ATOM 774 C C . ARG A 1 106 ? -1.521 -8.350 -6.103 1.00 96.56 106 ARG A C 1
ATOM 776 O O . ARG A 1 106 ? -1.857 -8.826 -7.183 1.00 96.56 106 ARG A O 1
ATOM 783 N N . GLY A 1 107 ? -0.879 -7.186 -6.000 1.00 93.69 107 GLY A N 1
ATOM 784 C CA . GLY A 1 107 ? -0.535 -6.324 -7.131 1.00 93.69 107 GLY A CA 1
ATOM 785 C C . GLY A 1 107 ? -1.665 -5.407 -7.612 1.00 93.69 107 GLY A C 1
ATOM 786 O O . GLY A 1 107 ? -1.498 -4.734 -8.626 1.00 93.69 107 GLY A O 1
ATOM 787 N N . ASP A 1 108 ? -2.800 -5.341 -6.909 1.00 95.81 108 ASP A N 1
ATOM 788 C CA . ASP A 1 108 ? -3.862 -4.375 -7.204 1.00 95.81 108 ASP A CA 1
ATOM 789 C C . ASP A 1 108 ? -3.563 -3.035 -6.519 1.00 95.81 108 ASP A C 1
ATOM 791 O O . ASP A 1 108 ? -3.861 -2.821 -5.342 1.00 95.81 108 ASP A O 1
ATOM 795 N N . LEU A 1 109 ? -2.966 -2.125 -7.289 1.00 95.25 109 LEU A N 1
ATOM 796 C CA . LEU A 1 109 ? -2.599 -0.773 -6.858 1.00 95.25 109 LEU A CA 1
ATOM 797 C C . LEU A 1 109 ? -3.705 0.261 -7.137 1.00 95.25 109 LEU A C 1
ATOM 799 O O . LEU A 1 109 ? -3.492 1.458 -6.959 1.00 95.25 109 LEU A O 1
ATOM 803 N N . SER A 1 110 ? -4.893 -0.179 -7.573 1.00 94.00 110 SER A N 1
ATOM 804 C CA . SER A 1 110 ? -6.039 0.711 -7.815 1.00 94.00 110 SER A CA 1
ATOM 805 C C . SER A 1 110 ? -6.824 1.037 -6.539 1.00 94.00 110 SER A C 1
ATOM 807 O O . SER A 1 110 ? -7.617 1.981 -6.508 1.00 94.00 110 SER A O 1
ATOM 809 N N . LYS A 1 111 ? -6.624 0.250 -5.474 1.00 94.75 111 LYS A N 1
ATOM 810 C CA . LYS A 1 111 ? -7.358 0.372 -4.212 1.00 94.75 111 LYS A CA 1
ATOM 811 C C . LYS A 1 111 ? -6.716 1.398 -3.292 1.00 94.75 111 LYS A C 1
ATOM 813 O O . LYS A 1 111 ? -5.507 1.406 -3.090 1.00 94.75 111 LYS A O 1
ATOM 818 N N . LYS A 1 112 ? -7.559 2.215 -2.662 1.00 94.94 112 LYS A N 1
ATOM 819 C CA . LYS A 1 112 ? -7.160 3.177 -1.634 1.00 94.94 112 LYS A CA 1
ATOM 820 C C . LYS A 1 112 ? -8.070 3.109 -0.429 1.00 94.94 112 LYS A C 1
ATOM 822 O O . LYS A 1 112 ? -9.239 2.741 -0.537 1.00 94.94 112 LYS A O 1
ATOM 827 N N . ILE A 1 113 ? -7.534 3.533 0.708 1.00 93.94 113 ILE A N 1
ATOM 828 C CA . ILE A 1 113 ? -8.314 3.733 1.923 1.00 93.94 113 ILE A CA 1
ATOM 829 C C . ILE A 1 113 ? -9.149 4.993 1.710 1.00 93.94 113 ILE A C 1
ATOM 831 O O . ILE A 1 113 ? -8.600 6.082 1.519 1.00 93.94 113 ILE A O 1
ATOM 835 N N . THR A 1 114 ? -10.472 4.854 1.740 1.00 91.44 114 THR A N 1
ATOM 836 C CA . THR A 1 114 ? -11.419 5.954 1.482 1.00 91.44 114 THR A CA 1
ATOM 837 C C . THR A 1 114 ? -12.206 6.371 2.716 1.00 91.44 114 THR A C 1
ATOM 839 O O . THR A 1 114 ? -12.681 7.503 2.762 1.00 91.44 114 THR A O 1
ATOM 842 N N . VAL A 1 115 ? -12.279 5.511 3.735 1.00 88.31 115 VAL A N 1
ATOM 843 C CA . VAL A 1 115 ? -13.027 5.752 4.979 1.00 88.31 115 VAL A CA 1
ATOM 844 C C . VAL A 1 115 ? -12.592 7.066 5.639 1.00 88.31 115 VAL A C 1
ATOM 846 O O . VAL A 1 115 ? -11.402 7.405 5.634 1.00 88.31 115 VAL A O 1
ATOM 849 N N . ASP A 1 116 ? -13.559 7.822 6.170 1.00 88.31 116 ASP A N 1
ATOM 850 C CA . ASP A 1 116 ? -13.288 9.046 6.928 1.00 88.31 116 ASP A CA 1
ATOM 851 C C . ASP A 1 116 ? -12.684 8.698 8.291 1.00 88.31 116 ASP A C 1
ATOM 853 O O . ASP A 1 116 ? -13.227 7.897 9.054 1.00 88.31 116 ASP A O 1
ATOM 857 N N . VAL A 1 117 ? -11.518 9.269 8.570 1.00 89.25 117 VAL A N 1
ATOM 858 C CA . VAL A 1 117 ? -10.696 8.945 9.735 1.00 89.25 117 VAL A CA 1
ATOM 859 C C . VAL A 1 117 ? -9.993 10.202 10.221 1.00 89.25 117 VAL A C 1
ATOM 861 O O . VAL A 1 117 ? -9.771 11.145 9.463 1.00 89.25 117 VAL A O 1
ATOM 864 N N . ARG A 1 118 ? -9.648 10.226 11.506 1.00 90.50 118 ARG A N 1
ATOM 865 C CA . ARG A 1 118 ? -9.042 11.383 12.175 1.00 90.50 118 ARG A CA 1
ATOM 866 C C . ARG A 1 118 ? -7.864 10.937 13.035 1.00 90.50 118 ARG A C 1
ATOM 868 O O . ARG A 1 118 ? -7.732 9.750 13.332 1.00 90.50 118 ARG A O 1
ATOM 875 N N . GLY A 1 119 ? -7.036 11.897 13.444 1.00 93.38 119 GLY A N 1
ATOM 876 C CA . GLY A 1 119 ? -5.882 11.650 14.312 1.00 93.38 119 GLY A CA 1
ATOM 877 C C . GLY A 1 119 ? -4.882 10.675 13.689 1.00 93.38 119 GLY A C 1
ATOM 878 O O . GLY A 1 119 ? -4.636 10.719 12.486 1.00 93.38 119 GLY A O 1
ATOM 879 N N . GLU A 1 120 ? -4.351 9.765 14.500 1.00 93.38 120 GLU A N 1
ATOM 880 C CA . GLU A 1 120 ? -3.326 8.788 14.098 1.00 93.38 120 GLU A CA 1
ATOM 881 C C . GLU A 1 120 ? -3.782 7.880 12.942 1.00 93.38 120 GLU A C 1
ATOM 883 O O . GLU A 1 120 ? -2.999 7.531 12.061 1.00 93.38 120 GLU A O 1
ATOM 888 N N . ILE A 1 121 ? -5.076 7.548 12.871 1.00 91.88 121 ILE A N 1
ATOM 889 C CA . ILE A 1 121 ? -5.610 6.720 11.781 1.00 91.88 121 ILE A CA 1
ATOM 890 C C . ILE A 1 121 ? -5.622 7.487 10.450 1.00 91.88 121 ILE A C 1
ATOM 892 O O . ILE A 1 121 ? -5.455 6.881 9.390 1.00 91.88 121 ILE A O 1
ATOM 896 N N . LEU A 1 122 ? -5.776 8.816 10.476 1.00 94.00 122 LEU A N 1
ATOM 897 C CA . LEU A 1 122 ? -5.644 9.642 9.273 1.00 94.00 122 LEU A CA 1
ATOM 898 C C . LEU A 1 122 ? -4.205 9.668 8.765 1.00 94.00 122 LEU A C 1
ATOM 900 O O . LEU A 1 122 ? -3.983 9.548 7.561 1.00 94.00 122 LEU A O 1
ATOM 904 N N . GLU A 1 123 ? -3.234 9.779 9.667 1.00 95.69 123 GLU A N 1
ATOM 905 C CA . GLU A 1 123 ? -1.818 9.694 9.312 1.00 95.69 123 GLU A CA 1
ATOM 906 C C . GLU A 1 123 ? -1.479 8.329 8.701 1.00 95.69 123 GLU A C 1
ATOM 908 O O . GLU A 1 123 ? -0.856 8.261 7.637 1.00 95.69 123 GLU A O 1
ATOM 913 N N . LEU A 1 124 ? -1.986 7.242 9.293 1.00 95.06 124 LEU A N 1
ATOM 914 C CA . LEU A 1 124 ? -1.835 5.893 8.752 1.00 95.06 124 LEU A CA 1
ATOM 915 C C . LEU A 1 124 ? -2.479 5.750 7.364 1.00 95.06 124 LEU A C 1
ATOM 917 O O . LEU A 1 124 ? -1.837 5.257 6.435 1.00 95.06 124 LEU A O 1
ATOM 921 N N . LYS A 1 125 ? -3.719 6.230 7.190 1.00 94.44 125 LYS A N 1
ATOM 922 C CA . LYS A 1 125 ? -4.414 6.271 5.891 1.00 94.44 125 LYS A CA 1
ATOM 923 C C . LYS A 1 125 ? -3.581 6.996 4.839 1.00 94.44 125 LYS A C 1
ATOM 925 O O . LYS A 1 125 ? -3.406 6.478 3.738 1.00 94.44 125 LYS A O 1
ATOM 930 N N . ASN A 1 126 ? -3.080 8.185 5.164 1.00 95.62 126 ASN A N 1
ATOM 931 C CA . ASN A 1 126 ? -2.306 9.003 4.233 1.00 95.62 126 ASN A CA 1
ATOM 932 C C . ASN A 1 126 ? -0.977 8.337 3.875 1.00 95.62 126 ASN A C 1
ATOM 934 O O . ASN A 1 126 ? -0.598 8.327 2.705 1.00 95.62 126 ASN A O 1
ATOM 938 N N . THR A 1 127 ? -0.309 7.730 4.855 1.00 94.88 127 THR A N 1
ATOM 939 C CA . THR A 1 127 ? 0.945 6.996 4.652 1.00 94.88 127 THR A CA 1
ATOM 940 C C . THR A 1 127 ? 0.743 5.813 3.708 1.00 94.88 127 THR A C 1
ATOM 942 O O . THR A 1 127 ? 1.458 5.687 2.715 1.00 94.88 127 THR A O 1
ATOM 945 N N . ILE A 1 128 ? -0.274 4.981 3.958 1.00 95.12 128 ILE A N 1
ATOM 946 C CA . ILE A 1 128 ? -0.584 3.829 3.102 1.00 95.12 128 ILE A CA 1
ATOM 947 C C . ILE A 1 128 ? -0.994 4.291 1.703 1.00 95.12 128 ILE A C 1
ATOM 949 O O . ILE A 1 128 ? -0.461 3.783 0.724 1.00 95.12 128 ILE A O 1
ATOM 953 N N . ASN A 1 129 ? -1.885 5.279 1.583 1.00 95.62 129 ASN A N 1
ATOM 954 C CA . ASN A 1 129 ? -2.310 5.781 0.275 1.00 95.62 129 ASN A CA 1
ATOM 955 C C . ASN A 1 129 ? -1.139 6.376 -0.527 1.00 95.62 129 ASN A C 1
ATOM 957 O O . ASN A 1 129 ? -1.062 6.151 -1.731 1.00 95.62 129 ASN A O 1
ATOM 961 N N . THR A 1 130 ? -0.207 7.073 0.132 1.00 93.94 130 THR A N 1
ATOM 962 C CA . THR A 1 130 ? 1.013 7.593 -0.510 1.00 93.94 130 THR A CA 1
ATOM 963 C C . THR A 1 130 ? 1.915 6.456 -0.990 1.00 93.94 130 THR A C 1
ATOM 965 O O . THR A 1 130 ? 2.437 6.514 -2.100 1.00 93.94 130 THR A O 1
ATOM 968 N N . MET A 1 131 ? 2.063 5.394 -0.193 1.00 93.88 131 MET A N 1
ATOM 969 C CA . MET A 1 131 ? 2.809 4.198 -0.591 1.00 93.88 131 MET A CA 1
ATOM 970 C C . MET A 1 131 ? 2.172 3.509 -1.810 1.00 93.88 131 MET A C 1
ATOM 972 O O . MET A 1 131 ? 2.889 3.156 -2.747 1.00 93.88 131 MET A O 1
ATOM 976 N N . VAL A 1 132 ? 0.838 3.400 -1.859 1.00 95.06 132 VAL A N 1
ATOM 977 C CA . VAL A 1 132 ? 0.110 2.893 -3.039 1.00 95.06 132 VAL A CA 1
ATOM 978 C C . VAL A 1 132 ? 0.359 3.770 -4.267 1.00 95.06 132 VAL A C 1
ATOM 980 O O . VAL A 1 132 ? 0.629 3.247 -5.346 1.00 95.06 132 VAL A O 1
ATOM 983 N N . ASP A 1 133 ? 0.326 5.096 -4.116 1.00 93.12 133 ASP A N 1
ATOM 984 C CA . ASP A 1 133 ? 0.580 6.033 -5.217 1.00 93.12 133 ASP A CA 1
ATOM 985 C C . ASP A 1 133 ? 1.996 5.916 -5.781 1.00 93.12 133 ASP A C 1
ATOM 987 O O . ASP A 1 133 ? 2.186 5.909 -7.002 1.00 93.12 133 ASP A O 1
ATOM 991 N N . GLN A 1 134 ? 2.992 5.797 -4.902 1.00 91.44 134 GLN A N 1
ATOM 992 C CA . GLN A 1 134 ? 4.389 5.611 -5.291 1.00 91.44 134 GLN A CA 1
ATOM 993 C C . GLN A 1 134 ? 4.581 4.286 -6.034 1.00 91.44 134 GLN A C 1
ATOM 995 O O . GLN A 1 134 ? 5.179 4.276 -7.111 1.00 91.44 134 GLN A O 1
ATOM 1000 N N . LEU A 1 135 ? 4.014 3.193 -5.511 1.00 92.31 135 LEU A N 1
ATOM 1001 C CA . LEU A 1 135 ? 4.025 1.882 -6.160 1.00 92.31 135 LEU A CA 1
ATOM 1002 C C . LEU A 1 135 ? 3.364 1.922 -7.540 1.00 92.31 135 LEU A C 1
ATOM 1004 O O . LEU A 1 135 ? 3.938 1.432 -8.511 1.00 92.31 135 LEU A O 1
ATOM 1008 N N . SER A 1 136 ? 2.175 2.522 -7.638 1.00 93.62 136 SER A N 1
ATOM 1009 C CA . SER A 1 136 ? 1.421 2.598 -8.892 1.00 93.62 136 SER A CA 1
ATOM 1010 C C . SER A 1 136 ? 2.166 3.423 -9.937 1.00 93.62 136 SER A C 1
ATOM 1012 O O . SER A 1 136 ? 2.240 3.032 -11.103 1.00 93.62 136 SER A O 1
ATOM 1014 N N . SER A 1 137 ? 2.743 4.553 -9.522 1.00 91.88 137 SER A N 1
ATOM 1015 C CA . SER A 1 137 ? 3.522 5.422 -10.406 1.00 91.88 137 SER A CA 1
ATOM 1016 C C . SER A 1 137 ? 4.783 4.715 -10.899 1.00 91.88 137 SER A C 1
ATOM 1018 O O . SER A 1 137 ? 5.073 4.737 -12.093 1.00 91.88 137 SER A O 1
ATOM 1020 N N . PHE A 1 138 ? 5.499 4.029 -10.005 1.00 90.94 138 PHE A N 1
ATOM 1021 C CA . PHE A 1 138 ? 6.680 3.251 -10.366 1.00 90.94 138 PHE A CA 1
ATOM 1022 C C . PHE A 1 138 ? 6.340 2.115 -11.339 1.00 90.94 138 PHE A C 1
ATOM 1024 O O . PHE A 1 138 ? 6.975 2.000 -12.385 1.00 90.94 138 PHE A O 1
ATOM 1031 N N . ALA A 1 139 ? 5.306 1.320 -11.052 1.00 92.44 139 ALA A N 1
ATOM 1032 C CA . ALA A 1 139 ? 4.881 0.221 -11.918 1.00 92.44 139 ALA A CA 1
ATOM 1033 C C . ALA A 1 139 ? 4.502 0.708 -13.328 1.00 92.44 139 ALA A C 1
ATOM 1035 O O . ALA A 1 139 ? 4.907 0.105 -14.326 1.00 92.44 139 ALA A O 1
ATOM 1036 N N . SER A 1 140 ? 3.776 1.827 -13.415 1.00 93.19 140 SER A N 1
ATOM 1037 C CA . SER A 1 140 ? 3.423 2.456 -14.690 1.00 93.19 140 SER A CA 1
ATOM 1038 C C . SER A 1 140 ? 4.662 2.913 -15.464 1.00 93.19 140 SER A C 1
ATOM 1040 O O . SER A 1 140 ? 4.802 2.601 -16.646 1.00 93.19 140 SER A O 1
ATOM 1042 N N . GLU A 1 141 ? 5.586 3.616 -14.806 1.00 93.69 141 GLU A N 1
ATOM 1043 C CA . GLU A 1 141 ? 6.785 4.152 -15.456 1.00 93.69 141 GLU A CA 1
ATOM 1044 C C . GLU A 1 141 ? 7.743 3.056 -15.925 1.00 93.69 141 GLU A C 1
ATOM 1046 O O . GLU A 1 141 ? 8.230 3.112 -17.054 1.00 93.69 141 GLU A O 1
ATOM 1051 N N . VAL A 1 142 ? 7.964 2.020 -15.115 1.00 92.56 142 VAL A N 1
ATOM 1052 C CA . VAL A 1 142 ? 8.792 0.874 -15.517 1.00 92.56 142 VAL A CA 1
ATOM 1053 C C . VAL A 1 142 ? 8.172 0.150 -16.707 1.00 92.56 142 VAL A C 1
ATOM 1055 O O . VAL A 1 142 ? 8.874 -0.143 -17.674 1.00 92.56 142 VAL A O 1
ATOM 1058 N N . THR A 1 143 ? 6.855 -0.079 -16.688 1.00 92.88 143 THR A N 1
ATOM 1059 C CA . THR A 1 143 ? 6.145 -0.704 -17.815 1.00 92.88 143 THR A CA 1
ATOM 1060 C C . THR A 1 143 ? 6.276 0.138 -19.084 1.00 92.88 143 THR A C 1
ATOM 1062 O O . THR A 1 143 ? 6.538 -0.392 -20.166 1.00 92.88 143 THR A O 1
ATOM 1065 N N . ARG A 1 144 ? 6.142 1.465 -18.963 1.00 95.06 144 ARG A N 1
ATOM 1066 C CA . ARG A 1 144 ? 6.274 2.393 -20.087 1.00 95.06 144 ARG A CA 1
ATOM 1067 C C . ARG A 1 144 ? 7.682 2.370 -20.679 1.00 95.06 144 ARG A C 1
ATOM 1069 O O . ARG A 1 144 ? 7.807 2.201 -21.889 1.00 95.06 144 ARG A O 1
ATOM 1076 N N . VAL A 1 145 ? 8.722 2.499 -19.853 1.00 95.12 145 VAL A N 1
ATOM 1077 C CA . VAL A 1 145 ? 10.124 2.504 -20.309 1.00 95.12 145 VAL A CA 1
ATOM 1078 C C . VAL A 1 145 ? 10.515 1.164 -20.922 1.00 95.12 145 VAL A C 1
ATOM 1080 O O . VAL A 1 145 ? 11.132 1.145 -21.985 1.00 95.12 145 VAL A O 1
ATOM 1083 N N . ALA A 1 146 ? 10.113 0.048 -20.307 1.00 91.56 146 ALA A N 1
ATOM 1084 C CA . ALA A 1 146 ? 10.363 -1.284 -20.851 1.00 91.56 146 ALA A CA 1
ATOM 1085 C C . ALA A 1 146 ? 9.728 -1.455 -22.239 1.00 91.56 146 ALA A C 1
ATOM 1087 O O . ALA A 1 146 ? 10.362 -1.979 -23.154 1.00 91.56 146 ALA A O 1
ATOM 1088 N N . ARG A 1 147 ? 8.502 -0.952 -22.425 1.00 93.25 147 ARG A N 1
ATOM 1089 C CA . ARG A 1 147 ? 7.822 -0.966 -23.723 1.00 93.25 147 ARG A CA 1
ATOM 1090 C C . ARG A 1 147 ? 8.509 -0.052 -24.738 1.00 93.25 147 ARG A C 1
ATOM 1092 O O . 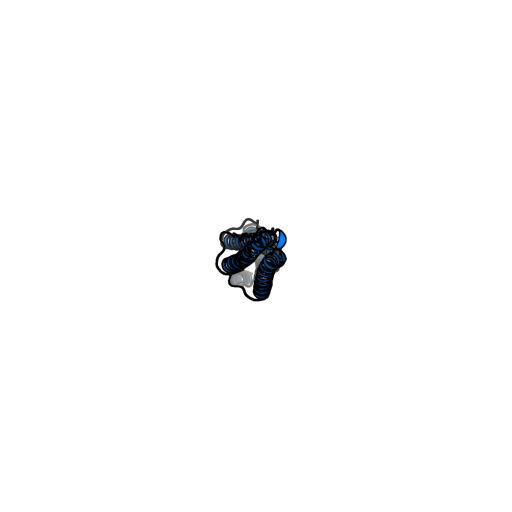ARG A 1 147 ? 8.792 -0.497 -25.842 1.00 93.25 147 ARG A O 1
ATOM 1099 N N . GLU A 1 148 ? 8.799 1.197 -24.383 1.00 92.25 148 GLU A N 1
ATOM 1100 C CA . GLU A 1 148 ? 9.420 2.169 -25.294 1.00 92.25 148 GLU A CA 1
ATOM 1101 C C . GLU A 1 148 ? 10.814 1.728 -25.744 1.00 92.25 148 GLU A C 1
ATOM 1103 O O . GLU A 1 148 ? 11.069 1.632 -26.941 1.00 92.25 148 GLU A O 1
ATOM 1108 N N . VAL A 1 149 ? 11.704 1.422 -24.799 1.00 91.62 149 VAL A N 1
ATOM 1109 C CA . VAL A 1 149 ? 13.105 1.101 -25.099 1.00 91.62 149 VAL A CA 1
ATOM 1110 C C . VAL A 1 149 ? 13.253 -0.344 -25.564 1.00 91.62 149 VAL A C 1
ATOM 1112 O O . VAL A 1 149 ? 13.975 -0.601 -26.522 1.00 91.62 149 VAL A O 1
ATOM 1115 N N . GLY A 1 150 ? 12.569 -1.284 -24.908 1.00 87.00 150 GLY A N 1
ATOM 1116 C CA . GLY A 1 150 ? 12.740 -2.716 -25.154 1.00 87.00 150 GLY A CA 1
ATOM 1117 C C . GLY A 1 150 ? 11.873 -3.287 -26.275 1.00 87.00 150 GLY A C 1
ATOM 1118 O O . GLY A 1 150 ? 12.284 -4.249 -26.912 1.00 87.00 150 GLY A O 1
ATOM 1119 N N . THR A 1 151 ? 10.683 -2.727 -26.529 1.00 88.25 151 THR A N 1
ATOM 1120 C CA . THR A 1 151 ? 9.749 -3.265 -27.544 1.00 88.25 151 THR A CA 1
ATOM 1121 C C . THR A 1 151 ? 9.610 -2.351 -28.757 1.00 88.25 151 THR A C 1
ATOM 1123 O O . THR A 1 151 ? 9.704 -2.811 -29.889 1.00 88.25 151 THR A O 1
ATOM 1126 N N . GLU A 1 152 ? 9.389 -1.052 -28.547 1.00 89.75 152 GLU A N 1
ATOM 1127 C CA . GLU A 1 152 ? 9.160 -0.095 -29.638 1.00 89.75 152 GLU A CA 1
ATOM 1128 C C . GLU A 1 152 ? 10.460 0.443 -30.253 1.00 89.75 152 GLU A C 1
ATOM 1130 O O . GLU A 1 152 ? 10.412 1.126 -31.274 1.00 89.75 152 GLU A O 1
ATOM 1135 N N . GLY A 1 153 ? 11.616 0.194 -29.626 1.00 87.62 153 GLY A N 1
ATOM 1136 C CA . GLY A 1 153 ? 12.905 0.732 -30.068 1.00 87.62 153 GLY A CA 1
ATOM 1137 C C . GLY A 1 153 ? 13.005 2.260 -29.965 1.00 87.62 153 GLY A C 1
ATOM 1138 O O . GLY A 1 153 ? 13.880 2.871 -30.578 1.00 87.62 153 GLY A O 1
ATOM 1139 N N . LYS A 1 154 ? 12.126 2.907 -29.191 1.00 89.44 154 LYS A N 1
ATOM 1140 C CA . LYS A 1 154 ? 12.186 4.340 -28.882 1.00 89.44 154 LYS A CA 1
ATOM 1141 C C . LYS A 1 154 ? 13.256 4.586 -27.826 1.00 89.44 154 LYS A C 1
ATOM 1143 O O . LYS A 1 154 ? 12.997 4.660 -26.627 1.00 89.44 154 LYS A O 1
ATOM 1148 N N . LEU A 1 155 ? 14.491 4.692 -28.300 1.00 89.62 155 LEU A N 1
ATOM 1149 C CA . LEU A 1 155 ? 15.661 4.867 -27.448 1.00 89.62 155 LEU A CA 1
ATOM 1150 C C . LEU A 1 155 ? 15.674 6.251 -26.777 1.00 89.62 155 LEU A C 1
ATOM 1152 O O . LEU A 1 155 ? 15.374 7.268 -27.407 1.00 89.62 155 LEU A O 1
ATOM 1156 N N . GLY A 1 156 ? 16.094 6.294 -25.513 1.00 86.56 156 GLY A N 1
ATOM 1157 C CA . GLY A 1 156 ? 16.175 7.507 -24.692 1.00 86.56 156 GLY A CA 1
ATOM 1158 C C . GLY A 1 156 ? 15.012 7.708 -23.718 1.00 86.56 156 GLY A C 1
ATOM 1159 O O . GLY A 1 156 ? 15.007 8.708 -23.004 1.00 86.56 156 GLY A O 1
ATOM 1160 N N . GLY A 1 157 ? 14.053 6.779 -23.661 1.00 88.56 157 GLY A N 1
ATOM 1161 C CA . GLY A 1 157 ? 12.999 6.786 -22.646 1.00 88.56 157 GLY A CA 1
ATOM 1162 C C . GLY A 1 157 ? 13.569 6.621 -21.233 1.00 88.56 157 GLY A C 1
ATOM 1163 O O . GLY A 1 157 ? 14.407 5.753 -20.991 1.00 88.56 157 GLY A O 1
ATOM 1164 N N . GLN A 1 158 ? 13.107 7.455 -20.301 1.00 89.81 158 GLN A N 1
ATOM 1165 C CA . GLN A 1 158 ? 13.481 7.417 -18.884 1.00 89.81 158 GLN A CA 1
ATOM 1166 C C . GLN A 1 158 ? 12.231 7.452 -18.009 1.00 89.81 158 GLN A C 1
ATOM 1168 O O . GLN A 1 158 ? 11.263 8.136 -18.342 1.00 89.81 158 GLN A O 1
ATOM 1173 N N . ALA A 1 159 ? 12.260 6.712 -16.906 1.00 91.00 159 ALA A N 1
ATOM 1174 C CA . ALA A 1 159 ? 11.232 6.667 -15.884 1.00 91.00 159 ALA A CA 1
ATOM 1175 C C . ALA A 1 159 ? 11.313 7.927 -15.020 1.00 91.00 159 ALA A C 1
ATOM 1177 O O . ALA A 1 159 ? 12.387 8.280 -14.519 1.00 91.00 159 ALA A O 1
ATOM 1178 N N . VAL A 1 160 ? 10.169 8.579 -14.813 1.00 88.69 160 VAL A N 1
ATOM 1179 C CA . VAL A 1 160 ? 10.057 9.764 -13.955 1.00 88.69 160 VAL A CA 1
ATOM 1180 C C . VAL A 1 160 ? 9.001 9.517 -12.889 1.00 88.69 160 VAL A C 1
ATOM 1182 O O . VAL A 1 160 ? 7.815 9.779 -13.081 1.00 88.69 160 VAL A O 1
ATOM 1185 N N . VAL A 1 161 ? 9.445 9.047 -11.726 1.00 87.69 161 VAL A N 1
ATOM 1186 C CA . VAL A 1 161 ? 8.568 8.831 -10.573 1.00 87.69 161 VAL A CA 1
ATOM 1187 C C . VAL A 1 161 ? 8.725 10.009 -9.612 1.00 87.69 161 VAL A C 1
ATOM 1189 O O . VAL A 1 161 ? 9.818 10.288 -9.125 1.00 87.69 161 VAL A O 1
ATOM 1192 N N . ARG A 1 162 ? 7.647 10.762 -9.371 1.00 83.25 162 ARG A N 1
ATOM 1193 C CA . ARG A 1 162 ? 7.679 11.944 -8.491 1.00 83.25 162 ARG A CA 1
ATOM 1194 C C . ARG A 1 162 ? 7.556 11.540 -7.025 1.00 83.25 162 ARG A C 1
ATOM 1196 O O . ARG A 1 162 ? 6.821 10.619 -6.693 1.00 83.25 162 ARG A O 1
ATOM 1203 N N . GLY A 1 163 ? 8.231 12.282 -6.146 1.00 81.38 163 GLY A N 1
ATOM 1204 C CA . GLY A 1 163 ? 8.076 12.130 -4.695 1.00 81.38 163 GLY A CA 1
ATOM 1205 C C . GLY A 1 163 ? 8.649 10.830 -4.124 1.00 81.38 163 GLY A C 1
ATOM 1206 O O . GLY A 1 163 ? 8.266 10.442 -3.024 1.00 81.38 163 GLY A O 1
ATOM 1207 N N . VAL A 1 164 ? 9.540 10.154 -4.855 1.00 83.31 164 VAL A N 1
ATOM 1208 C CA . VAL A 1 164 ? 10.240 8.957 -4.374 1.00 83.31 164 VAL A CA 1
ATOM 1209 C C . VAL A 1 164 ? 11.575 9.316 -3.727 1.00 83.31 164 VAL A C 1
ATOM 1211 O O . VAL A 1 164 ? 12.318 10.165 -4.217 1.00 83.31 164 VAL A O 1
ATOM 1214 N N . GLY A 1 165 ? 11.883 8.639 -2.625 1.00 87.00 165 GLY A N 1
ATOM 1215 C CA . GLY A 1 165 ? 13.166 8.689 -1.928 1.00 87.00 165 GLY A CA 1
ATOM 1216 C C . GLY A 1 165 ? 13.585 7.287 -1.483 1.00 87.00 165 GLY A C 1
ATOM 1217 O O . GLY A 1 165 ? 12.804 6.340 -1.599 1.00 87.00 165 GLY A O 1
ATOM 1218 N N . GLY A 1 166 ? 14.819 7.147 -0.992 1.00 91.69 166 GLY A N 1
ATOM 1219 C CA . GLY A 1 166 ? 15.374 5.854 -0.575 1.00 91.69 166 GLY A CA 1
ATOM 1220 C C . GLY A 1 166 ? 15.307 4.804 -1.689 1.00 91.69 166 GLY A C 1
ATOM 1221 O O . GLY A 1 166 ? 15.531 5.119 -2.856 1.00 91.69 166 GLY A O 1
ATOM 1222 N N . THR A 1 167 ? 14.910 3.578 -1.342 1.00 89.25 167 THR A N 1
ATOM 1223 C CA . THR A 1 167 ? 14.872 2.432 -2.267 1.00 89.25 167 THR A CA 1
ATOM 1224 C C . THR A 1 167 ? 14.081 2.699 -3.551 1.00 89.25 167 THR A C 1
ATOM 1226 O O . THR A 1 167 ? 14.470 2.238 -4.619 1.00 89.25 167 THR A O 1
ATOM 1229 N N . TRP A 1 168 ? 12.996 3.474 -3.490 1.00 88.00 168 TRP A N 1
ATOM 1230 C CA . TRP A 1 168 ? 12.196 3.804 -4.676 1.00 88.00 168 TRP A CA 1
ATOM 1231 C C . TRP A 1 168 ? 12.957 4.661 -5.687 1.00 88.00 168 TRP A C 1
ATOM 1233 O O . TRP A 1 168 ? 12.826 4.477 -6.901 1.00 88.00 168 TRP A O 1
ATOM 1243 N N . LYS A 1 169 ? 13.769 5.592 -5.183 1.00 89.88 169 LYS A N 1
ATOM 1244 C CA . LYS A 1 169 ? 14.646 6.409 -6.015 1.00 89.88 169 LYS A CA 1
ATOM 1245 C C . LYS A 1 169 ? 15.742 5.544 -6.628 1.00 89.88 169 LYS A C 1
ATOM 1247 O O . LYS A 1 169 ? 15.916 5.592 -7.841 1.00 89.88 169 LYS A O 1
ATOM 1252 N N . ASP A 1 170 ? 16.384 4.699 -5.825 1.00 92.00 170 ASP A N 1
ATOM 1253 C CA . ASP A 1 170 ? 17.452 3.810 -6.296 1.00 92.00 170 ASP A CA 1
ATOM 1254 C C . ASP A 1 170 ? 16.959 2.881 -7.417 1.00 92.00 170 ASP A C 1
ATOM 1256 O O . ASP A 1 170 ? 17.623 2.712 -8.438 1.00 92.00 170 ASP A O 1
ATOM 1260 N N . LEU A 1 171 ? 15.754 2.319 -7.278 1.00 89.75 171 LEU A N 1
ATOM 1261 C CA . LEU A 1 171 ? 15.142 1.491 -8.319 1.00 89.75 171 LEU A CA 1
ATOM 1262 C C . LEU A 1 171 ? 14.858 2.278 -9.605 1.00 89.75 171 LEU A C 1
ATOM 1264 O O . LEU A 1 171 ? 15.114 1.776 -10.699 1.00 89.75 171 LEU A O 1
ATOM 1268 N N . THR A 1 172 ? 14.366 3.512 -9.486 1.00 91.12 172 THR A N 1
ATOM 1269 C CA . THR A 1 172 ? 14.114 4.389 -10.642 1.00 91.12 172 THR A CA 1
ATOM 1270 C C . THR A 1 172 ? 15.422 4.733 -11.363 1.00 91.12 172 THR A C 1
ATOM 1272 O O . THR A 1 172 ? 15.508 4.620 -12.588 1.00 91.12 172 THR A O 1
ATOM 1275 N N . ASP A 1 173 ? 16.466 5.080 -10.609 1.00 92.81 173 ASP A N 1
ATOM 1276 C CA . ASP A 1 173 ? 17.786 5.429 -11.140 1.00 92.81 173 ASP A CA 1
ATOM 1277 C C . ASP A 1 173 ? 18.462 4.215 -11.814 1.00 92.81 173 ASP A C 1
ATOM 1279 O O . ASP A 1 173 ? 19.083 4.352 -12.874 1.00 92.81 173 ASP A O 1
ATOM 1283 N N . ASN A 1 174 ? 18.267 3.004 -11.281 1.00 92.75 174 ASN A N 1
ATOM 1284 C CA . ASN A 1 174 ? 18.746 1.760 -11.892 1.00 92.75 174 ASN A CA 1
ATOM 1285 C C . ASN A 1 174 ? 18.054 1.449 -13.230 1.00 92.75 174 ASN A C 1
ATOM 1287 O O . ASN A 1 174 ? 18.731 1.116 -14.206 1.00 92.75 174 ASN A O 1
ATOM 1291 N N . VAL A 1 175 ? 16.725 1.595 -13.313 1.00 93.69 175 VAL A N 1
ATOM 1292 C CA . VAL A 1 175 ? 15.974 1.422 -14.575 1.00 93.69 175 VAL A CA 1
ATOM 1293 C C . VAL A 1 175 ? 16.433 2.439 -15.619 1.00 93.69 175 VAL A C 1
ATOM 1295 O O . VAL A 1 175 ? 16.680 2.079 -16.771 1.00 93.69 175 VAL A O 1
ATOM 1298 N N . ASN A 1 176 ? 16.633 3.692 -15.211 1.00 93.75 176 ASN A N 1
ATOM 1299 C CA . ASN A 1 176 ? 17.137 4.745 -16.091 1.00 93.75 176 ASN A CA 1
ATOM 1300 C C . ASN A 1 176 ? 18.562 4.475 -16.579 1.00 93.75 176 ASN A C 1
ATOM 1302 O O . ASN A 1 176 ? 18.861 4.693 -17.754 1.00 93.75 176 ASN A O 1
ATOM 1306 N N . SER A 1 177 ? 19.427 3.957 -15.709 1.00 93.88 177 SER A N 1
ATOM 1307 C CA . SER A 1 177 ? 20.792 3.572 -16.075 1.00 93.88 177 SER A CA 1
ATOM 1308 C C . SER A 1 177 ? 20.791 2.444 -17.108 1.00 93.88 177 SER A C 1
ATOM 1310 O O . SER A 1 177 ? 21.502 2.519 -18.110 1.00 93.88 177 SER A O 1
ATOM 1312 N N . MET A 1 178 ? 19.937 1.434 -16.924 1.00 92.88 178 MET A N 1
ATOM 1313 C CA . MET A 1 178 ? 19.767 0.337 -17.879 1.00 92.88 178 MET A CA 1
ATOM 1314 C C . MET A 1 178 ? 19.267 0.836 -19.242 1.00 92.88 178 MET A C 1
ATOM 1316 O O . MET A 1 178 ? 19.871 0.531 -20.270 1.00 92.88 178 MET A O 1
ATOM 1320 N N . ALA A 1 179 ? 18.208 1.651 -19.249 1.00 93.25 179 ALA A N 1
ATOM 1321 C CA . ALA A 1 179 ? 17.630 2.220 -20.465 1.00 93.25 179 ALA A CA 1
ATOM 1322 C C . ALA A 1 179 ? 18.620 3.126 -21.221 1.00 93.25 179 ALA A C 1
ATOM 1324 O O . ALA A 1 179 ? 18.710 3.064 -22.451 1.00 93.25 179 ALA A O 1
ATOM 1325 N N . SER A 1 180 ? 19.394 3.936 -20.491 1.00 92.50 180 SER A N 1
ATOM 1326 C CA . SER A 1 180 ? 20.432 4.810 -21.049 1.00 92.50 180 SER A CA 1
ATOM 1327 C C . SER A 1 180 ? 21.578 4.010 -21.673 1.00 92.50 180 SER A C 1
ATOM 1329 O O . SER A 1 180 ? 21.972 4.279 -22.810 1.00 92.50 180 SER A O 1
ATOM 1331 N N . ASN A 1 181 ? 22.062 2.977 -20.976 1.00 90.25 181 ASN A N 1
ATOM 1332 C CA . ASN A 1 181 ? 23.119 2.105 -21.484 1.00 90.25 181 ASN A CA 1
ATOM 1333 C C . ASN A 1 181 ? 22.684 1.399 -22.773 1.00 90.25 181 ASN A C 1
ATOM 1335 O O . ASN A 1 181 ? 23.389 1.496 -23.776 1.00 90.25 181 ASN A O 1
ATOM 1339 N N . LEU A 1 182 ? 21.498 0.779 -22.787 1.00 88.38 182 LEU A N 1
ATOM 1340 C CA . LEU A 1 182 ? 20.947 0.141 -23.990 1.00 88.38 182 LEU A CA 1
ATOM 1341 C C . LEU A 1 182 ? 20.777 1.143 -25.138 1.00 88.38 182 LEU A C 1
ATOM 1343 O O . LEU A 1 182 ? 21.177 0.873 -26.268 1.00 88.38 182 LEU A O 1
ATOM 1347 N N . THR A 1 183 ? 20.247 2.332 -24.846 1.00 90.56 183 THR A N 1
ATOM 1348 C CA . THR A 1 183 ? 20.087 3.412 -25.831 1.00 90.56 183 THR A CA 1
ATOM 1349 C C . THR A 1 183 ? 21.414 3.803 -26.473 1.00 90.56 183 THR A C 1
ATOM 1351 O O . THR A 1 183 ? 21.499 3.892 -27.698 1.00 90.56 183 THR A O 1
ATOM 1354 N N . SER A 1 184 ? 22.441 4.046 -25.659 1.00 90.69 184 SER A N 1
ATOM 1355 C CA . SER A 1 184 ? 23.766 4.451 -26.133 1.00 90.69 184 SER A CA 1
ATOM 1356 C C . SER A 1 184 ? 24.403 3.362 -26.998 1.00 90.69 184 SER A C 1
ATOM 1358 O O . SER A 1 184 ? 24.865 3.629 -28.108 1.00 90.69 184 SER A O 1
ATOM 1360 N N . GLN A 1 185 ? 24.345 2.114 -26.528 1.00 90.38 185 GLN A N 1
ATOM 1361 C CA . GLN A 1 185 ? 24.910 0.955 -27.216 1.00 90.38 185 GLN A CA 1
ATOM 1362 C C . GLN A 1 185 ? 24.258 0.731 -28.584 1.00 90.38 185 GLN A C 1
ATOM 1364 O O . GLN A 1 185 ? 24.957 0.658 -29.595 1.00 90.38 185 GLN A O 1
ATOM 1369 N N . VAL A 1 186 ? 22.923 0.693 -28.638 1.00 90.31 186 VAL A N 1
ATOM 1370 C CA . VAL A 1 186 ? 22.186 0.452 -29.886 1.00 90.31 186 VAL A CA 1
ATOM 1371 C C . VAL A 1 186 ? 22.351 1.615 -30.866 1.00 90.31 186 VAL A C 1
ATOM 1373 O O . VAL A 1 186 ? 22.544 1.372 -32.056 1.00 90.31 186 VAL A O 1
ATOM 1376 N N . ARG A 1 187 ? 22.350 2.876 -30.402 1.00 91.62 187 ARG A N 1
ATOM 1377 C CA . ARG A 1 187 ? 22.595 4.030 -31.288 1.00 91.62 187 ARG A CA 1
ATOM 1378 C C . ARG A 1 187 ? 23.987 4.003 -31.907 1.00 91.62 187 ARG A C 1
ATOM 1380 O O . ARG A 1 187 ? 24.102 4.270 -33.098 1.00 91.62 187 ARG A O 1
ATOM 1387 N N . ASN A 1 188 ? 25.021 3.662 -31.139 1.00 89.88 188 ASN A N 1
ATOM 1388 C CA . ASN A 1 188 ? 26.383 3.600 -31.672 1.00 89.88 188 ASN A CA 1
ATOM 1389 C C . ASN A 1 188 ? 26.529 2.483 -32.720 1.00 89.88 188 ASN A C 1
ATOM 1391 O O . ASN A 1 188 ? 27.138 2.692 -33.766 1.00 89.88 188 ASN A O 1
ATOM 1395 N N . ILE A 1 189 ? 25.903 1.325 -32.481 1.00 90.31 189 ILE A N 1
ATOM 1396 C CA . ILE A 1 189 ? 25.831 0.236 -33.465 1.00 90.31 189 ILE A CA 1
ATOM 1397 C C . ILE A 1 189 ? 25.103 0.697 -34.735 1.00 90.31 189 ILE A C 1
ATOM 1399 O O . ILE A 1 189 ? 25.599 0.478 -35.842 1.00 90.31 189 ILE A O 1
ATOM 1403 N N . ALA A 1 190 ? 23.947 1.351 -34.593 1.00 91.19 190 ALA A N 1
ATOM 1404 C CA . ALA A 1 190 ? 23.164 1.847 -35.722 1.00 91.19 190 ALA A CA 1
ATOM 1405 C C . ALA A 1 190 ? 23.937 2.886 -36.552 1.00 91.19 190 ALA A C 1
ATOM 1407 O O . ALA A 1 190 ? 23.912 2.831 -37.779 1.00 91.19 190 ALA A O 1
ATOM 1408 N N . GLU A 1 191 ? 24.664 3.798 -35.904 1.00 92.44 191 GLU A N 1
ATOM 1409 C CA . GLU A 1 191 ? 25.497 4.801 -36.576 1.00 92.44 191 GLU A CA 1
ATOM 1410 C C . GLU A 1 191 ? 26.593 4.143 -37.424 1.00 92.44 191 GLU A C 1
ATOM 1412 O O . GLU A 1 191 ? 26.717 4.437 -38.613 1.00 92.44 191 GLU A O 1
ATOM 1417 N N . VAL A 1 192 ? 27.353 3.211 -36.840 1.00 93.88 192 VAL A N 1
ATOM 1418 C CA . VAL A 1 192 ? 28.464 2.541 -37.534 1.00 93.88 192 VAL A CA 1
ATOM 1419 C C . VAL A 1 192 ? 27.955 1.662 -38.671 1.00 93.88 192 VAL A C 1
ATOM 1421 O O . VAL A 1 192 ? 28.486 1.718 -39.775 1.00 93.88 192 VAL A O 1
ATOM 1424 N N . THR A 1 193 ? 26.894 0.887 -38.446 1.00 91.94 193 THR A N 1
ATOM 1425 C CA . THR A 1 193 ? 26.309 0.035 -39.496 1.00 91.94 193 THR A CA 1
ATOM 1426 C C . THR A 1 193 ? 25.708 0.855 -40.641 1.00 91.94 193 THR A C 1
ATOM 1428 O O . THR A 1 193 ? 25.858 0.475 -41.801 1.00 91.94 193 THR A O 1
ATOM 1431 N N . THR A 1 194 ? 25.114 2.017 -40.350 1.00 94.19 194 THR A N 1
ATOM 1432 C CA . THR A 1 194 ? 24.633 2.954 -41.380 1.00 94.19 194 THR A CA 1
ATOM 1433 C C . THR A 1 194 ? 25.791 3.566 -42.171 1.00 94.19 194 THR A C 1
ATOM 1435 O O . THR A 1 194 ? 25.711 3.661 -43.394 1.00 94.19 194 THR A O 1
ATOM 1438 N N . ALA A 1 195 ? 26.882 3.957 -41.506 1.00 93.69 195 ALA A N 1
ATOM 1439 C CA . ALA A 1 195 ? 28.074 4.479 -42.176 1.00 93.69 195 ALA A CA 1
ATOM 1440 C C . ALA A 1 195 ? 28.677 3.445 -43.139 1.00 93.69 195 ALA A C 1
ATOM 1442 O O . ALA A 1 195 ? 28.908 3.753 -44.307 1.00 93.69 195 ALA A O 1
ATOM 1443 N N . VAL A 1 196 ? 28.815 2.198 -42.679 1.00 93.75 196 VAL A N 1
ATOM 1444 C CA . VAL A 1 196 ? 29.295 1.065 -43.483 1.00 93.75 196 VAL A CA 1
ATOM 1445 C C . VAL A 1 196 ? 28.396 0.823 -44.695 1.00 93.75 196 VAL A C 1
ATOM 1447 O O . VAL A 1 196 ? 28.902 0.663 -45.803 1.00 93.75 196 VAL A O 1
ATOM 1450 N N . ALA A 1 197 ? 27.071 0.855 -44.519 1.00 92.12 197 ALA A N 1
ATOM 1451 C CA . ALA A 1 197 ? 26.117 0.707 -45.621 1.00 92.12 197 ALA A CA 1
ATOM 1452 C C . ALA A 1 197 ? 26.229 1.834 -46.666 1.00 92.12 197 ALA A C 1
ATOM 1454 O O . ALA A 1 197 ? 26.020 1.595 -47.853 1.00 92.12 197 ALA A O 1
ATOM 1455 N N . ASN A 1 198 ? 26.611 3.040 -46.240 1.00 93.62 198 ASN A N 1
ATOM 1456 C CA . ASN A 1 198 ? 26.878 4.181 -47.118 1.00 93.62 198 ASN A CA 1
ATOM 1457 C C . ASN A 1 198 ? 28.313 4.198 -47.684 1.00 93.62 198 ASN A C 1
ATOM 1459 O O . ASN A 1 198 ? 28.690 5.155 -48.359 1.00 93.62 198 ASN A O 1
ATOM 1463 N N . GLY A 1 199 ? 29.116 3.161 -47.421 1.00 90.69 199 GLY A N 1
ATOM 1464 C CA . GLY A 1 199 ? 30.486 3.023 -47.921 1.00 90.69 199 GLY A CA 1
ATOM 1465 C C . GLY A 1 199 ? 31.564 3.714 -47.080 1.00 90.69 199 GLY A C 1
ATOM 1466 O O . GLY A 1 199 ? 32.733 3.684 -47.461 1.00 90.69 199 GLY A O 1
ATOM 1467 N N . ASP A 1 200 ? 31.218 4.309 -45.934 1.00 92.25 200 ASP A N 1
ATOM 1468 C CA . ASP A 1 200 ? 32.195 4.848 -44.984 1.00 92.25 200 ASP A CA 1
ATOM 1469 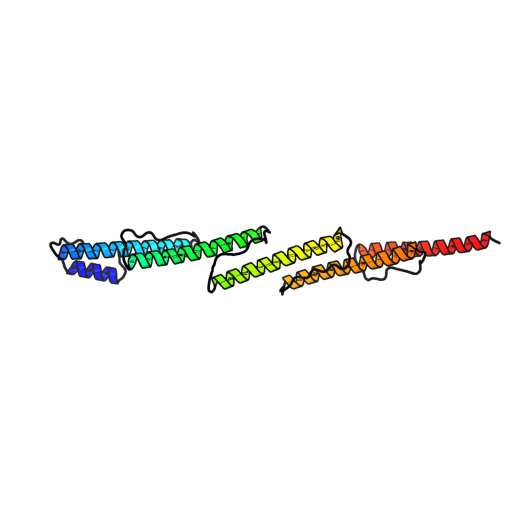C C . ASP A 1 200 ? 32.677 3.747 -44.028 1.00 92.25 200 ASP A C 1
ATOM 1471 O O . ASP A 1 200 ? 32.102 3.496 -42.967 1.00 92.25 200 ASP A O 1
ATOM 1475 N N . LEU A 1 201 ? 33.772 3.094 -44.417 1.00 92.81 201 LEU A N 1
ATOM 1476 C CA . LEU A 1 201 ? 34.425 2.033 -43.645 1.00 92.81 201 LEU A CA 1
ATOM 1477 C C . LEU A 1 201 ? 35.456 2.570 -42.637 1.00 92.81 201 LEU A C 1
ATOM 1479 O O . LEU A 1 201 ? 36.176 1.793 -42.011 1.00 92.81 201 LEU A O 1
ATOM 1483 N N . SER A 1 202 ? 35.543 3.895 -42.461 1.00 90.12 202 SER A N 1
ATOM 1484 C CA . SER A 1 202 ? 36.425 4.508 -41.458 1.00 90.12 202 SER A CA 1
ATOM 1485 C C . SER A 1 202 ? 35.829 4.479 -40.045 1.00 90.12 202 SER A C 1
ATOM 1487 O O . SER A 1 202 ? 36.545 4.664 -39.057 1.00 90.12 202 SER A O 1
ATOM 1489 N N . LYS A 1 203 ? 34.516 4.240 -39.927 1.00 92.56 203 LYS A N 1
ATOM 1490 C CA . LYS A 1 203 ? 33.785 4.234 -38.656 1.00 92.56 203 LYS A CA 1
ATOM 1491 C C . LYS A 1 203 ? 33.884 2.885 -37.954 1.00 92.56 203 LYS A C 1
ATOM 1493 O O . LYS A 1 203 ? 33.705 1.834 -38.558 1.00 92.56 203 LYS A O 1
ATOM 1498 N N . LYS A 1 204 ? 34.093 2.929 -36.638 1.00 92.00 204 LYS A N 1
ATOM 1499 C CA . LYS A 1 204 ? 34.069 1.762 -35.750 1.00 92.00 204 LYS A CA 1
ATOM 1500 C C . LYS A 1 204 ? 33.239 2.043 -34.512 1.00 92.00 204 LYS A C 1
ATOM 1502 O O . LYS A 1 204 ? 33.131 3.188 -34.075 1.00 92.00 204 LYS A O 1
ATOM 1507 N N . ILE A 1 205 ? 32.708 0.981 -33.917 1.00 91.25 205 ILE A N 1
ATOM 1508 C CA . ILE A 1 205 ? 32.055 1.049 -32.611 1.00 91.25 205 ILE A CA 1
ATOM 1509 C C . ILE A 1 205 ? 33.150 1.263 -31.568 1.00 91.25 205 ILE A C 1
ATOM 1511 O O . ILE A 1 205 ? 34.059 0.437 -31.440 1.00 91.25 205 ILE A O 1
ATOM 1515 N N . THR A 1 206 ? 33.066 2.359 -30.815 1.00 88.69 206 THR A N 1
ATOM 1516 C CA . THR A 1 206 ? 34.080 2.755 -29.820 1.00 88.69 206 THR A CA 1
ATOM 1517 C C . THR A 1 206 ? 33.576 2.704 -28.385 1.00 88.69 206 THR A C 1
ATOM 1519 O O . THR A 1 206 ? 34.397 2.606 -27.475 1.00 88.69 206 THR A O 1
ATOM 1522 N N . VAL A 1 207 ? 32.256 2.690 -28.172 1.00 86.81 207 VAL A N 1
ATOM 1523 C CA . VAL A 1 207 ? 31.641 2.700 -26.836 1.00 86.81 207 VAL A CA 1
ATOM 1524 C C . VAL A 1 207 ? 32.149 1.547 -25.956 1.00 86.81 207 VAL A C 1
ATOM 1526 O O . VAL A 1 207 ? 32.375 0.435 -26.449 1.00 86.81 207 VAL A O 1
ATOM 1529 N N . ASP A 1 208 ? 32.378 1.821 -24.667 1.00 87.19 208 ASP A N 1
ATOM 1530 C CA . ASP A 1 208 ? 32.786 0.803 -23.692 1.00 87.19 208 ASP A CA 1
ATOM 1531 C C . ASP A 1 208 ? 31.592 -0.092 -23.342 1.00 87.19 208 ASP A C 1
ATOM 1533 O O . ASP A 1 208 ? 30.537 0.380 -22.912 1.00 87.19 208 ASP A O 1
ATOM 1537 N N . VAL A 1 209 ? 31.743 -1.388 -23.595 1.00 88.50 209 VAL A N 1
ATOM 1538 C CA . VAL A 1 209 ? 30.676 -2.388 -23.500 1.00 88.50 209 VAL A CA 1
ATOM 1539 C C . VAL A 1 209 ? 31.239 -3.689 -22.961 1.00 88.50 209 VAL A C 1
ATOM 1541 O O . VAL A 1 209 ? 32.428 -3.974 -23.087 1.00 88.50 209 VAL A O 1
ATOM 1544 N N . ARG A 1 210 ? 30.373 -4.486 -22.338 1.00 89.94 210 ARG A N 1
ATOM 1545 C CA . ARG A 1 210 ? 30.730 -5.754 -21.694 1.00 89.94 210 ARG A CA 1
ATOM 1546 C C . ARG A 1 210 ? 29.742 -6.846 -22.101 1.00 89.94 210 ARG A C 1
ATOM 1548 O O . ARG A 1 210 ? 28.656 -6.539 -22.590 1.00 89.94 210 ARG A O 1
ATOM 1555 N N . GLY A 1 211 ? 30.116 -8.103 -21.862 1.00 93.00 211 GLY A N 1
ATOM 1556 C CA . GLY A 1 211 ? 29.271 -9.269 -22.137 1.00 93.00 211 GLY A CA 1
ATOM 1557 C C . GLY A 1 211 ? 28.915 -9.403 -23.619 1.00 93.00 211 GLY A C 1
ATOM 1558 O O . GLY A 1 211 ? 29.730 -9.091 -24.483 1.00 93.00 211 GLY A O 1
ATOM 1559 N N . GLU A 1 212 ? 27.680 -9.810 -23.906 1.00 92.56 212 GLU A N 1
ATOM 1560 C CA . GLU A 1 212 ? 27.187 -10.064 -25.271 1.00 92.56 212 GLU A CA 1
ATOM 1561 C C . GLU A 1 212 ? 27.301 -8.837 -26.195 1.00 92.56 212 GLU A C 1
ATOM 1563 O O . GLU A 1 212 ? 27.582 -8.962 -27.385 1.00 92.56 212 GLU A O 1
ATOM 1568 N N . ILE A 1 213 ? 27.170 -7.620 -25.652 1.00 91.38 213 ILE A N 1
ATOM 1569 C CA . ILE A 1 213 ? 27.318 -6.388 -26.444 1.00 91.38 213 ILE A CA 1
ATOM 1570 C C . ILE A 1 213 ? 28.779 -6.161 -26.864 1.00 91.38 213 ILE A C 1
ATOM 1572 O O . ILE A 1 213 ? 29.034 -5.606 -27.935 1.00 91.38 213 ILE A O 1
ATOM 1576 N N . LEU A 1 214 ? 29.753 -6.601 -26.060 1.00 92.81 214 LEU A N 1
ATOM 1577 C CA . LEU A 1 214 ? 31.168 -6.550 -26.440 1.00 92.81 214 LEU A CA 1
ATOM 1578 C C . LEU A 1 214 ? 31.477 -7.519 -27.580 1.00 92.81 214 LEU A C 1
ATOM 1580 O O . LEU A 1 214 ? 32.202 -7.155 -28.505 1.00 92.81 214 LEU A O 1
ATOM 1584 N N . GLU A 1 215 ? 30.910 -8.722 -27.535 1.00 94.44 215 GLU A N 1
ATOM 1585 C CA . GLU A 1 215 ? 31.035 -9.686 -28.628 1.00 94.44 215 GLU A CA 1
ATOM 1586 C C . GLU A 1 215 ? 30.452 -9.109 -29.919 1.00 94.44 215 GLU A C 1
ATOM 1588 O O . GLU A 1 215 ? 31.152 -9.054 -30.929 1.00 94.44 215 GLU A O 1
ATOM 1593 N N . LEU A 1 216 ? 29.240 -8.545 -29.858 1.00 93.75 216 LEU A N 1
ATOM 1594 C CA . LEU A 1 216 ? 28.607 -7.881 -30.998 1.00 93.75 216 LEU A CA 1
ATOM 1595 C C . LEU A 1 216 ? 29.459 -6.730 -31.556 1.00 93.75 216 LEU A C 1
ATOM 1597 O O . LEU A 1 216 ? 29.663 -6.641 -32.769 1.00 93.75 216 LEU A O 1
ATOM 1601 N N . LYS A 1 217 ? 29.998 -5.867 -30.683 1.00 93.12 217 LYS A N 1
ATOM 1602 C CA . LYS A 1 217 ? 30.929 -4.792 -31.063 1.00 93.12 217 LYS A CA 1
ATOM 1603 C C . LYS A 1 217 ? 32.131 -5.341 -31.829 1.00 93.12 217 LYS A C 1
ATOM 1605 O O . LYS A 1 217 ? 32.486 -4.794 -32.874 1.00 93.12 217 LYS A O 1
ATOM 1610 N N . ASN A 1 218 ? 32.763 -6.393 -31.313 1.00 95.00 218 ASN A N 1
ATOM 1611 C CA . ASN A 1 218 ? 33.944 -6.987 -31.932 1.00 95.00 218 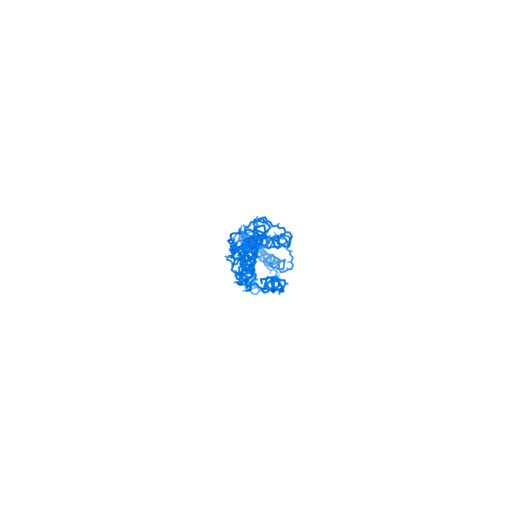ASN A CA 1
ATOM 1612 C C . ASN A 1 218 ? 33.603 -7.597 -33.293 1.00 95.00 218 ASN A C 1
ATOM 1614 O O . ASN A 1 218 ? 34.289 -7.303 -34.267 1.00 95.00 218 ASN A O 1
ATOM 1618 N N . THR A 1 219 ? 32.509 -8.358 -33.387 1.00 95.12 219 THR A N 1
ATOM 1619 C CA . THR A 1 219 ? 32.040 -8.945 -34.649 1.00 95.12 219 THR A CA 1
ATOM 1620 C C . THR A 1 219 ? 31.786 -7.880 -35.713 1.00 95.12 219 THR A C 1
ATOM 1622 O O . THR A 1 219 ? 32.265 -8.018 -36.839 1.00 95.12 219 THR A O 1
ATOM 1625 N N . ILE A 1 220 ? 31.083 -6.795 -35.368 1.00 94.06 220 ILE A N 1
ATOM 1626 C CA . ILE A 1 220 ? 30.814 -5.702 -36.311 1.00 94.06 220 ILE A CA 1
ATOM 1627 C C . ILE A 1 220 ? 32.119 -5.022 -36.728 1.00 94.06 220 ILE A C 1
ATOM 1629 O O . ILE A 1 220 ? 32.350 -4.849 -37.920 1.00 94.06 220 ILE A O 1
ATOM 1633 N N . ASN A 1 221 ? 33.001 -4.684 -35.784 1.00 95.00 221 ASN A N 1
ATOM 1634 C CA . ASN A 1 221 ? 34.274 -4.035 -36.108 1.00 95.00 221 ASN A CA 1
ATOM 1635 C C . ASN A 1 221 ? 35.167 -4.912 -37.005 1.00 95.00 221 ASN A C 1
ATOM 1637 O O . ASN A 1 221 ? 35.772 -4.393 -37.940 1.00 95.00 221 ASN A O 1
ATOM 1641 N N . THR A 1 222 ? 35.214 -6.229 -36.777 1.00 96.19 222 THR A N 1
ATOM 1642 C CA . THR A 1 222 ? 35.923 -7.169 -37.661 1.00 96.19 222 THR A CA 1
ATOM 1643 C C . THR A 1 222 ? 35.310 -7.206 -39.060 1.00 96.19 222 THR A C 1
ATOM 1645 O O . THR A 1 222 ? 36.046 -7.225 -40.043 1.00 96.19 222 THR A O 1
ATOM 1648 N N . MET A 1 223 ? 33.980 -7.173 -39.172 1.00 95.50 223 MET A N 1
ATOM 1649 C CA . MET A 1 223 ? 33.300 -7.095 -40.468 1.00 95.50 223 MET A CA 1
ATOM 1650 C C . MET A 1 223 ? 33.658 -5.802 -41.221 1.00 95.50 223 MET A C 1
ATOM 1652 O O . MET A 1 223 ? 33.973 -5.871 -42.409 1.00 95.50 223 MET A O 1
ATOM 1656 N N . VAL A 1 224 ? 33.719 -4.651 -40.537 1.00 95.38 224 VAL A N 1
ATOM 1657 C CA . VAL A 1 224 ? 34.185 -3.386 -41.141 1.00 95.38 224 VAL A CA 1
ATOM 1658 C C . VAL A 1 224 ? 35.618 -3.509 -41.661 1.00 95.38 224 VAL A C 1
ATOM 1660 O O . VAL A 1 224 ? 35.894 -3.123 -42.796 1.00 95.38 224 VAL A O 1
ATOM 1663 N N . ASP A 1 225 ? 36.522 -4.096 -40.872 1.00 94.56 225 ASP A N 1
ATOM 1664 C CA . ASP A 1 225 ? 37.923 -4.292 -41.270 1.00 94.56 225 ASP A CA 1
ATOM 1665 C C . ASP A 1 225 ? 38.065 -5.184 -42.513 1.00 94.56 225 ASP A C 1
ATOM 1667 O O . ASP A 1 225 ? 38.855 -4.890 -43.419 1.00 94.56 225 ASP A O 1
ATOM 1671 N N . GLN A 1 226 ? 37.270 -6.254 -42.587 1.00 94.69 226 GLN A N 1
ATOM 1672 C CA . GLN A 1 226 ? 37.255 -7.163 -43.732 1.00 94.69 226 GLN A CA 1
ATOM 1673 C C . GLN A 1 226 ? 36.719 -6.479 -44.993 1.00 94.69 226 GLN A C 1
ATOM 1675 O O . GLN A 1 226 ? 37.345 -6.581 -46.049 1.00 94.69 226 GLN A O 1
ATOM 1680 N N . LEU A 1 227 ? 35.611 -5.738 -44.887 1.00 93.56 227 LEU A N 1
ATOM 1681 C CA . LEU A 1 227 ? 35.056 -4.976 -46.009 1.00 93.56 227 LEU A CA 1
ATOM 1682 C C . LEU A 1 227 ? 36.039 -3.917 -46.515 1.00 93.56 227 LEU A C 1
ATOM 1684 O O . LEU A 1 227 ? 36.191 -3.756 -47.724 1.00 93.56 227 LEU A O 1
ATOM 1688 N N . ASN A 1 228 ? 36.744 -3.230 -45.611 1.00 92.75 228 ASN A N 1
ATOM 1689 C CA . ASN A 1 228 ? 37.711 -2.196 -45.984 1.00 92.75 228 ASN A CA 1
ATOM 1690 C C . ASN A 1 228 ? 38.911 -2.784 -46.739 1.00 92.75 228 ASN A C 1
ATOM 1692 O O . ASN A 1 228 ? 39.361 -2.245 -47.755 1.00 92.75 228 ASN A O 1
ATOM 1696 N N . SER A 1 229 ? 39.388 -3.942 -46.278 1.00 92.69 229 SER A N 1
ATOM 1697 C CA . SER A 1 229 ? 40.448 -4.695 -46.953 1.00 92.69 229 SER A CA 1
ATOM 1698 C C . SER A 1 229 ? 39.998 -5.173 -48.336 1.00 92.69 229 SER A C 1
ATOM 1700 O O . SER A 1 229 ? 40.723 -5.011 -49.315 1.00 92.69 229 SER A O 1
ATOM 1702 N N . PHE A 1 230 ? 38.772 -5.694 -48.445 1.00 93.25 230 PHE A N 1
ATOM 1703 C CA . PHE A 1 230 ? 38.207 -6.147 -49.714 1.00 93.25 230 PHE A CA 1
ATOM 1704 C C . PHE A 1 230 ? 38.033 -5.002 -50.722 1.00 93.25 230 PHE A C 1
ATOM 1706 O O . PHE A 1 230 ? 38.442 -5.131 -51.874 1.00 93.25 230 PHE A O 1
ATOM 1713 N N . ALA A 1 231 ? 37.489 -3.857 -50.297 1.00 90.75 231 ALA A N 1
ATOM 1714 C CA . ALA A 1 231 ? 37.328 -2.680 -51.153 1.00 90.75 231 ALA A CA 1
ATOM 1715 C C . ALA A 1 231 ? 38.677 -2.164 -51.691 1.00 90.75 231 ALA A C 1
ATOM 1717 O O . ALA A 1 231 ? 38.794 -1.793 -52.865 1.00 90.75 231 ALA A O 1
ATOM 1718 N N . SER A 1 232 ? 39.710 -2.194 -50.846 1.00 90.88 232 SER A N 1
ATOM 1719 C CA . SER A 1 232 ? 41.080 -1.845 -51.234 1.00 90.88 232 SER A CA 1
ATOM 1720 C C . SER A 1 232 ? 41.629 -2.807 -52.293 1.00 90.88 232 SER A C 1
ATOM 1722 O O . SER A 1 232 ? 42.201 -2.369 -53.292 1.00 90.88 232 SER A O 1
ATOM 1724 N N . GLU A 1 233 ? 41.397 -4.108 -52.119 1.00 92.19 233 GLU A N 1
ATOM 1725 C CA . GLU A 1 233 ? 41.856 -5.144 -53.043 1.00 92.19 233 GLU A CA 1
ATOM 1726 C C . GLU A 1 233 ? 41.149 -5.078 -54.403 1.00 92.19 233 GLU A C 1
ATOM 1728 O O . GLU A 1 233 ? 41.799 -5.139 -55.444 1.00 92.19 233 GLU A O 1
ATOM 1733 N N . VAL A 1 234 ? 39.832 -4.853 -54.421 1.00 92.12 234 VAL A N 1
ATOM 1734 C CA . VAL A 1 234 ? 39.078 -4.635 -55.668 1.00 92.12 234 VAL A CA 1
ATOM 1735 C C . VAL A 1 234 ? 39.602 -3.407 -56.411 1.00 92.12 234 VAL A C 1
ATOM 1737 O O . VAL A 1 234 ? 39.795 -3.456 -57.624 1.00 92.12 234 VAL A O 1
ATOM 1740 N N . THR A 1 235 ? 39.891 -2.318 -55.692 1.00 88.06 235 THR A N 1
ATOM 1741 C CA . THR A 1 235 ? 40.462 -1.101 -56.290 1.00 88.06 235 THR A CA 1
ATOM 1742 C C . THR A 1 235 ? 41.845 -1.367 -56.889 1.00 88.06 235 THR A C 1
ATOM 1744 O O . THR A 1 235 ? 42.165 -0.843 -57.957 1.00 88.06 235 THR A O 1
ATOM 1747 N N . ARG A 1 236 ? 42.666 -2.190 -56.224 1.00 92.50 236 ARG A N 1
ATOM 1748 C CA . ARG A 1 236 ? 43.980 -2.614 -56.724 1.00 92.50 236 ARG A CA 1
ATOM 1749 C C . ARG A 1 236 ? 43.845 -3.437 -58.006 1.00 92.50 236 ARG A C 1
ATOM 1751 O O . ARG A 1 236 ? 44.421 -3.059 -59.021 1.00 92.50 236 ARG A O 1
ATOM 1758 N N . VAL A 1 237 ? 43.036 -4.498 -57.989 1.00 93.19 237 VAL A N 1
ATOM 1759 C CA . VAL A 1 237 ? 42.822 -5.382 -59.148 1.00 93.19 237 VAL A CA 1
ATOM 1760 C C . VAL A 1 237 ? 42.219 -4.622 -60.330 1.00 93.19 237 VAL A C 1
ATOM 1762 O O . VAL A 1 237 ? 42.663 -4.797 -61.460 1.00 93.19 237 VAL A O 1
ATOM 1765 N N . ALA A 1 238 ? 41.256 -3.728 -60.094 1.00 89.25 238 ALA A N 1
ATOM 1766 C CA . ALA A 1 238 ? 40.664 -2.911 -61.154 1.00 89.25 238 ALA A CA 1
ATOM 1767 C C . ALA A 1 238 ? 41.700 -2.019 -61.861 1.00 89.25 238 ALA A C 1
ATOM 1769 O O . ALA A 1 238 ? 41.604 -1.810 -63.068 1.00 89.25 238 ALA A O 1
ATOM 1770 N N . ARG A 1 239 ? 42.706 -1.516 -61.131 1.00 85.81 239 ARG A N 1
ATOM 1771 C CA . ARG A 1 239 ? 43.821 -0.766 -61.728 1.00 85.81 239 ARG A CA 1
ATOM 1772 C C . ARG A 1 239 ? 44.754 -1.662 -62.536 1.00 85.81 239 ARG A C 1
ATOM 1774 O O . ARG A 1 239 ? 45.196 -1.231 -63.588 1.00 85.81 239 ARG A O 1
ATOM 1781 N N . GLU A 1 240 ? 45.034 -2.873 -62.062 1.00 86.12 240 GLU A N 1
ATOM 1782 C CA . GLU A 1 240 ? 45.938 -3.822 -62.733 1.00 86.12 240 GLU A CA 1
ATOM 1783 C C . GLU A 1 240 ? 45.343 -4.434 -64.006 1.00 86.12 240 GLU A C 1
ATOM 1785 O O . GLU A 1 240 ? 46.067 -4.672 -64.962 1.00 86.12 240 GLU A O 1
ATOM 1790 N N . VAL A 1 241 ? 44.031 -4.687 -64.037 1.00 84.31 241 VAL A N 1
ATOM 1791 C CA . VAL A 1 241 ? 43.337 -5.241 -65.218 1.00 84.31 241 VAL A CA 1
ATOM 1792 C C . VAL A 1 241 ? 42.984 -4.149 -66.238 1.00 84.31 241 VAL A C 1
ATOM 1794 O O . VAL A 1 241 ? 42.763 -4.439 -67.411 1.00 84.31 241 VAL A O 1
ATOM 1797 N N . GLY A 1 242 ? 42.907 -2.888 -65.801 1.00 69.00 242 GLY A N 1
ATOM 1798 C CA . GLY A 1 242 ? 42.614 -1.733 -66.655 1.00 69.00 242 GLY A CA 1
ATOM 1799 C C . GLY A 1 242 ? 43.816 -1.160 -67.419 1.00 69.00 242 GLY A C 1
ATOM 1800 O O . GLY A 1 242 ? 43.625 -0.222 -68.193 1.00 69.00 242 GLY A O 1
ATOM 1801 N N . THR A 1 243 ? 45.024 -1.684 -67.193 1.00 52.47 243 THR A N 1
ATOM 1802 C CA . THR A 1 243 ? 46.275 -1.341 -67.900 1.00 52.47 243 THR A CA 1
ATOM 1803 C C . THR A 1 243 ? 46.702 -2.460 -68.830 1.00 52.47 243 THR A C 1
ATOM 1805 O O . THR A 1 243 ? 47.109 -2.145 -69.969 1.00 52.47 243 THR A O 1
#

Solvent-accessible surface area (backbone atoms only — not comparable to full-atom values): 13414 Å² total; per-residue (Å²): 104,68,68,52,48,54,50,32,55,52,33,44,75,72,68,43,50,86,60,65,64,76,73,87,60,63,71,72,56,33,55,50,43,52,53,53,41,51,51,34,51,50,51,40,47,44,54,51,30,51,53,48,31,47,42,32,43,74,69,69,64,45,64,68,46,64,53,82,62,78,94,56,59,70,71,57,34,54,52,43,53,49,53,32,50,52,37,45,51,53,29,54,52,54,52,44,51,49,51,33,54,53,32,46,76,73,68,41,53,87,59,66,70,76,78,91,63,61,70,71,58,32,53,50,46,52,52,54,41,49,52,35,50,50,52,41,46,43,55,51,30,53,54,48,30,48,42,32,42,73,68,70,63,45,62,71,47,65,53,81,63,78,95,57,59,69,69,59,36,54,54,42,53,50,53,32,50,52,36,46,51,52,30,53,54,53,50,45,50,50,52,32,54,51,35,42,74,73,68,42,55,87,56,63,71,75,80,92,63,63,70,72,58,33,53,50,44,50,56,53,41,51,50,37,53,51,52,45,52,48,55,52,50,50,56,51,51,54,55,65,74,73,107

Sequence (243 aa):
QVRNIAEVTTAVAKGDLSKKITVDAKGEVLELKNTINTMVDQLSSFASEVTRVAKEVGTEGKLGGQAIVRGVGGTWKDLTDNVNSMASNLTSQVRNIAEVTMAVARGDLSKKITVDVRGEILELKNTINTMVDQLSSFASEVTRVAREVGTEGKLGGQAVVRGVGGTWKDLTDNVNSMASNLTSQVRNIAEVTTAVANGDLSKKITVDVRGEILELKNTINTMVDQLNSFASEVTRVAREVGT

InterPro domains:
  IPR003660 HAMP domain [PF00672] (2-44)
  IPR003660 HAMP domain [PF00672] (86-136)
  IPR003660 HAMP domain [PF00672] (178-228)
  IPR003660 HAMP domain [PS50885] (1-48)
  IPR003660 HAMP domain [PS50885] (88-140)
  IPR003660 HAMP domain [PS50885] (180-232)
  IPR003660 HAMP domain [SM00304] (1-48)
  IPR003660 HAMP domain [SM00304] (88-140)
  IPR003660 HAMP domain [SM00304] (180-232)

Radius of gyration: 40.41 Å; Cα contacts (8 Å, |Δi|>4): 200; chains: 1; bounding box: 89×24×125 Å

Secondary structure (DSSP, 8-state):
-HHHHHHHHHHHHTT-TT----S---THHHHHHHHHHHHHHHHHHHHHHHHHHHHHHHTS--TT-----TT--THHHHHHHHHHHHHHHHHHHHHHHHHHHHHHHTT-TT----S---THHHHHHHHHHHHHHHHHHHHHHHHHHIIIIIIS--TT-----TT--THHHHHHHHHHHHHHHHHHHHHHHHHHHHHHHTT-TT----S---THHHHHHHHHHHHHHHHHHHHHHHHHHHHHH--

Mean predicted aligned error: 8.42 Å

Organism: Myxococcus xanthus (NCBI:txid34)

Nearest PDB structures (foldseek):
  4i44-assembly1_A-2  TM=5.226E-01  e=2.603E-03  Pseudomonas aeruginosa
  3lnr-assembly1_A-2  TM=5.216E-01  e=6.968E-03  Pseudomonas aeruginosa PAO1